Protein AF-A0A379AGA8-F1 (afdb_monomer_lite)

Radius of gyration: 19.56 Å; chains: 1; bounding box: 45×58×56 Å

pLDDT: mean 74.98, std 23.21, range [24.78, 97.5]

Structure (mmCIF, N/CA/C/O backbone):
data_AF-A0A379AGA8-F1
#
_entry.id   AF-A0A379AGA8-F1
#
loop_
_atom_site.group_PDB
_atom_site.id
_atom_site.type_symbol
_atom_site.label_atom_id
_atom_site.label_alt_id
_atom_site.label_comp_id
_atom_site.label_asym_id
_atom_site.label_entity_id
_atom_site.label_seq_id
_atom_site.pdbx_PDB_ins_code
_atom_site.Cartn_x
_atom_site.Cartn_y
_atom_site.Cartn_z
_atom_site.occupancy
_atom_site.B_iso_or_equiv
_atom_site.auth_seq_id
_atom_site.auth_comp_id
_atom_site.auth_asym_id
_atom_site.auth_atom_id
_atom_site.pdbx_PDB_model_num
ATOM 1 N N . MET A 1 1 ? -8.387 4.594 35.183 1.00 31.78 1 MET A N 1
ATOM 2 C CA . MET A 1 1 ? -7.301 4.027 34.361 1.00 31.78 1 MET A CA 1
ATOM 3 C C . MET A 1 1 ? -7.375 4.745 33.033 1.00 31.78 1 MET A C 1
ATOM 5 O O . MET A 1 1 ? -8.388 4.615 32.364 1.00 31.78 1 MET A O 1
ATOM 9 N N . THR A 1 2 ? -6.423 5.623 32.739 1.00 33.47 2 THR A N 1
ATOM 10 C CA . THR A 1 2 ? -6.388 6.379 31.483 1.00 33.47 2 THR A CA 1
ATOM 11 C C . THR A 1 2 ? -6.217 5.386 30.342 1.00 33.47 2 THR A C 1
ATOM 13 O O . THR A 1 2 ? -5.188 4.720 30.259 1.00 33.47 2 THR A O 1
ATOM 16 N N . SER A 1 3 ? -7.244 5.234 29.508 1.00 42.97 3 SER A N 1
ATOM 17 C CA . SER A 1 3 ? -7.148 4.528 28.234 1.00 42.97 3 SER A CA 1
ATOM 18 C C . SER A 1 3 ? -6.038 5.200 27.427 1.00 42.97 3 SER A C 1
ATOM 20 O O . SER A 1 3 ? -6.226 6.308 26.935 1.00 42.97 3 SER A O 1
ATOM 22 N N . SER A 1 4 ? -4.847 4.600 27.399 1.00 54.78 4 SER A N 1
ATOM 23 C CA . SER A 1 4 ? -3.706 5.153 26.668 1.00 54.78 4 SER A CA 1
ATOM 24 C C . SER A 1 4 ? -4.076 5.264 25.187 1.00 54.78 4 SER A C 1
ATOM 26 O O . SER A 1 4 ? -4.525 4.279 24.596 1.00 54.78 4 SER A O 1
ATOM 28 N N . ASN A 1 5 ? -3.934 6.467 24.626 1.00 82.75 5 ASN A N 1
ATOM 29 C CA . ASN A 1 5 ? -4.213 6.789 23.228 1.00 82.75 5 ASN A CA 1
ATOM 30 C C . ASN A 1 5 ? -3.405 5.849 22.313 1.00 82.75 5 ASN A C 1
ATOM 32 O O . ASN A 1 5 ? -2.203 5.685 22.513 1.00 82.75 5 ASN A O 1
ATOM 36 N N . LEU A 1 6 ? -4.042 5.221 21.317 1.00 88.19 6 LEU A N 1
ATOM 37 C CA . LEU A 1 6 ? -3.385 4.286 20.393 1.00 88.19 6 LEU A CA 1
ATOM 38 C C . LEU A 1 6 ? -2.118 4.889 19.763 1.00 88.19 6 LEU A C 1
ATOM 40 O O . LEU A 1 6 ? -1.104 4.203 19.660 1.00 88.19 6 LEU A O 1
ATOM 44 N N . ILE A 1 7 ? -2.148 6.174 19.400 1.00 86.69 7 ILE A N 1
ATOM 45 C CA . ILE A 1 7 ? -0.982 6.881 18.853 1.00 86.69 7 ILE A CA 1
ATOM 46 C C . ILE A 1 7 ? 0.164 6.908 19.862 1.00 86.69 7 ILE A C 1
ATOM 48 O O . ILE A 1 7 ? 1.286 6.541 19.517 1.00 86.69 7 ILE A O 1
ATOM 52 N N . GLN A 1 8 ? -0.131 7.220 21.123 1.00 85.94 8 GLN A N 1
ATOM 53 C CA . GLN A 1 8 ? 0.855 7.209 22.200 1.00 85.94 8 GLN A CA 1
ATOM 54 C C . GLN A 1 8 ? 1.455 5.809 22.397 1.00 85.94 8 GLN A C 1
ATOM 56 O O . GLN A 1 8 ? 2.672 5.665 22.486 1.00 85.94 8 GLN A O 1
ATOM 61 N N . GLN A 1 9 ? 0.635 4.753 22.382 1.00 88.38 9 GLN A N 1
ATOM 62 C CA . GLN A 1 9 ? 1.131 3.374 22.490 1.00 88.38 9 GLN A CA 1
ATOM 63 C C . GLN A 1 9 ? 2.061 2.998 21.327 1.00 88.38 9 GLN A C 1
ATOM 65 O O . GLN A 1 9 ? 3.054 2.290 21.516 1.00 88.38 9 GLN A O 1
ATOM 70 N N . LEU A 1 10 ? 1.746 3.453 20.110 1.00 88.56 10 LEU A N 1
ATOM 71 C CA . LEU A 1 10 ? 2.590 3.235 18.938 1.00 88.56 10 LEU A CA 1
ATOM 72 C C . LEU A 1 10 ? 3.897 4.041 19.034 1.00 88.56 10 LEU A C 1
ATOM 74 O O . LEU A 1 10 ? 4.954 3.507 18.696 1.00 88.56 10 LEU A O 1
ATOM 78 N N . GLN A 1 11 ? 3.861 5.276 19.542 1.00 86.69 11 GLN A N 1
ATOM 79 C CA . GLN A 1 11 ? 5.051 6.103 19.784 1.00 86.69 11 GLN A CA 1
ATOM 80 C C . GLN A 1 11 ? 5.967 5.505 20.856 1.00 86.69 11 GLN A C 1
ATOM 82 O O . GLN A 1 11 ? 7.168 5.379 20.627 1.00 86.69 11 GLN A O 1
ATOM 87 N N . GLU A 1 12 ? 5.415 5.065 21.990 1.00 87.50 12 GLU A N 1
ATOM 88 C CA . GLU A 1 12 ? 6.161 4.430 23.088 1.00 87.50 12 GLU A CA 1
ATOM 89 C C . GLU A 1 12 ? 6.905 3.168 22.626 1.00 87.50 12 GLU A C 1
ATOM 91 O O . GLU A 1 12 ? 7.985 2.843 23.121 1.00 87.50 12 GLU A O 1
ATOM 96 N N . ARG A 1 13 ? 6.351 2.473 21.629 1.00 85.88 13 ARG A N 1
ATOM 97 C CA . ARG A 1 13 ? 6.953 1.287 21.003 1.00 85.88 13 ARG A CA 1
ATOM 98 C C . ARG A 1 13 ? 7.886 1.621 19.838 1.00 85.88 13 ARG A C 1
ATOM 100 O O . ARG A 1 13 ? 8.465 0.706 19.254 1.00 85.88 13 ARG A O 1
ATOM 107 N N . GLY A 1 14 ? 8.032 2.900 19.491 1.00 84.19 14 GLY A N 1
ATOM 108 C CA . GLY A 1 14 ? 8.824 3.356 18.354 1.00 84.19 14 GLY A CA 1
ATOM 109 C C . GLY A 1 14 ? 8.289 2.837 17.020 1.00 84.19 14 GLY A C 1
ATOM 110 O O . GLY A 1 14 ? 9.077 2.460 16.161 1.00 84.19 14 GLY A O 1
ATOM 111 N N . LEU A 1 15 ? 6.965 2.748 16.862 1.00 85.56 15 LEU A N 1
ATOM 112 C CA . LEU A 1 15 ? 6.286 2.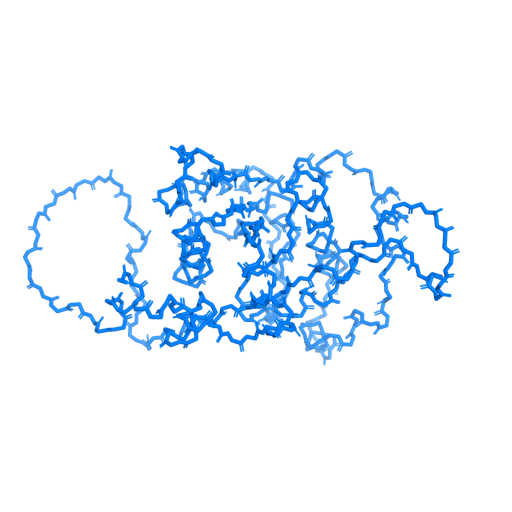261 15.653 1.00 85.56 15 LEU A CA 1
ATOM 113 C C . LEU A 1 15 ? 5.779 3.388 14.742 1.00 85.56 15 LEU A C 1
ATOM 115 O O . LEU A 1 15 ? 5.227 3.098 13.684 1.00 85.56 15 LEU A O 1
ATOM 119 N N . ILE A 1 16 ? 5.987 4.652 15.121 1.00 85.00 16 ILE A N 1
ATOM 120 C CA . ILE A 1 16 ? 5.699 5.829 14.293 1.00 85.00 16 ILE A CA 1
ATOM 121 C C . ILE A 1 16 ? 7.018 6.511 13.935 1.00 85.00 16 ILE A C 1
ATOM 123 O O . ILE A 1 16 ? 7.815 6.833 14.813 1.00 85.00 16 ILE A O 1
ATOM 127 N N . ALA A 1 17 ? 7.245 6.718 12.641 1.00 85.00 17 ALA A N 1
ATOM 128 C CA . ALA A 1 17 ? 8.332 7.531 12.112 1.00 85.00 17 ALA A CA 1
ATOM 129 C C . ALA A 1 17 ? 7.828 8.929 11.735 1.00 85.00 17 ALA A C 1
ATOM 131 O O . ALA A 1 17 ? 8.413 9.925 12.151 1.00 85.00 17 ALA A O 1
ATOM 132 N N . GLN A 1 18 ? 6.747 9.004 10.955 1.00 82.44 18 GLN A N 1
ATOM 133 C CA . GLN A 1 18 ? 6.128 10.264 10.537 1.00 82.44 18 GLN A CA 1
ATOM 134 C C . GLN A 1 18 ? 4.609 10.108 10.466 1.00 82.44 18 GLN A C 1
ATOM 136 O O . GLN A 1 18 ? 4.114 9.061 10.048 1.00 82.44 18 GLN A O 1
ATOM 141 N N . VAL A 1 19 ? 3.883 11.163 10.823 1.00 83.50 19 VAL A N 1
ATOM 142 C CA . VAL A 1 19 ? 2.424 11.273 10.716 1.00 83.50 19 VAL A CA 1
ATOM 143 C C . VAL A 1 19 ? 2.082 12.603 10.049 1.00 83.50 19 VAL A C 1
ATOM 145 O O . VAL A 1 19 ? 2.808 13.580 10.223 1.00 83.50 19 VAL A O 1
ATOM 148 N N . THR A 1 20 ? 1.044 12.635 9.213 1.00 79.62 20 THR A N 1
ATOM 149 C CA . THR A 1 20 ? 0.649 13.850 8.477 1.00 79.62 20 THR A CA 1
ATOM 150 C C . THR A 1 20 ? 0.152 14.960 9.392 1.00 79.62 20 THR A C 1
ATOM 152 O O . THR A 1 20 ? 0.582 16.099 9.236 1.00 79.62 20 THR A O 1
ATOM 155 N N . ASP A 1 21 ? -0.736 14.618 10.320 1.00 82.81 21 ASP A N 1
ATOM 156 C CA . ASP A 1 21 ? -1.283 15.504 11.342 1.00 82.81 21 ASP A CA 1
ATOM 157 C C . ASP A 1 21 ? -1.634 14.635 12.559 1.00 82.81 21 ASP A C 1
ATOM 159 O O . ASP A 1 21 ? -2.548 13.808 12.507 1.00 82.81 21 ASP A O 1
ATOM 163 N N . GLU A 1 22 ? -0.823 14.735 13.613 1.00 83.25 22 GLU A N 1
ATOM 164 C CA . GLU A 1 22 ? -0.954 13.882 14.797 1.00 83.25 22 GLU A CA 1
ATOM 165 C C . GLU A 1 22 ? -2.217 14.199 15.602 1.00 83.25 22 GLU A C 1
ATOM 167 O O . GLU A 1 22 ? -2.893 13.277 16.072 1.00 83.25 22 GLU A O 1
ATOM 172 N N . ASP A 1 23 ? -2.549 15.484 15.719 1.00 83.81 23 ASP A N 1
ATOM 173 C CA . ASP A 1 23 ? -3.685 15.964 16.499 1.00 83.81 23 ASP A CA 1
ATOM 174 C C . ASP A 1 23 ? -4.990 15.564 15.806 1.00 83.81 23 ASP A C 1
ATOM 176 O O . ASP A 1 23 ? -5.840 14.907 16.411 1.00 83.81 23 ASP A O 1
ATOM 180 N N . ALA A 1 24 ? -5.105 15.827 14.499 1.00 84.12 24 ALA A N 1
ATOM 181 C CA . ALA A 1 24 ? -6.285 15.446 13.726 1.00 84.12 24 ALA A CA 1
ATOM 182 C C . ALA A 1 24 ? -6.482 13.921 13.676 1.00 84.12 24 ALA A C 1
ATOM 184 O O . ALA A 1 24 ? -7.612 13.430 13.756 1.00 84.12 24 ALA A O 1
ATOM 185 N N . LEU A 1 25 ? -5.398 13.140 13.561 1.00 85.56 25 LEU A N 1
ATOM 186 C CA . LEU A 1 25 ? -5.490 11.679 13.610 1.00 85.56 25 LEU A CA 1
ATOM 187 C C . LEU A 1 25 ? -5.929 11.196 14.998 1.00 85.56 25 LEU A C 1
ATOM 189 O O . LEU A 1 25 ? -6.782 10.315 15.093 1.00 85.56 25 LEU A O 1
ATOM 193 N N . THR A 1 26 ? -5.385 11.780 16.063 1.00 87.62 26 THR A N 1
ATOM 194 C CA . THR A 1 26 ? -5.767 11.466 17.444 1.00 87.62 26 THR A CA 1
ATOM 195 C C . THR A 1 26 ? -7.247 11.744 17.695 1.00 87.62 26 THR A C 1
ATOM 197 O O . THR A 1 26 ? -7.955 10.874 18.206 1.00 87.62 26 THR A O 1
ATOM 200 N N . GLU A 1 27 ? -7.739 12.919 17.299 1.00 87.38 27 GLU A N 1
ATOM 201 C CA . GLU A 1 27 ? -9.153 13.277 17.422 1.00 87.38 27 GLU A CA 1
ATOM 202 C C . GLU A 1 27 ? -10.045 12.306 16.647 1.00 87.38 27 GLU A C 1
ATOM 204 O O . GLU A 1 27 ? -11.053 11.828 17.170 1.00 87.38 27 GLU A O 1
ATOM 209 N N . LYS A 1 28 ? -9.649 11.947 15.423 1.00 86.94 28 LYS A N 1
ATOM 210 C CA . LYS A 1 28 ? -10.394 11.004 14.586 1.00 86.94 28 LYS A CA 1
ATOM 211 C C . LYS A 1 28 ? -10.472 9.607 15.203 1.00 86.94 28 LYS A C 1
ATOM 213 O O . LYS A 1 28 ? -11.537 8.996 15.195 1.00 86.94 28 LYS A O 1
ATOM 218 N N . LEU A 1 29 ? -9.374 9.112 15.775 1.00 89.44 29 LEU A N 1
ATOM 219 C CA . LEU A 1 29 ? -9.349 7.823 16.476 1.00 89.44 29 LEU A CA 1
ATOM 220 C C . LEU A 1 29 ? -10.193 7.846 17.759 1.00 89.44 29 LEU A C 1
ATOM 222 O O . LEU A 1 29 ? -10.757 6.819 18.131 1.00 89.44 29 LEU A O 1
ATOM 226 N N . ALA A 1 30 ? -10.321 9.005 18.411 1.00 88.44 30 ALA A N 1
ATOM 227 C CA . ALA A 1 30 ? -11.175 9.177 19.585 1.00 88.44 30 ALA A CA 1
ATOM 228 C C . ALA A 1 30 ? -12.679 9.209 19.245 1.00 88.44 30 ALA A C 1
ATOM 230 O O . ALA A 1 30 ? -13.500 8.857 20.091 1.00 88.44 30 ALA A O 1
ATOM 231 N N . GLN A 1 31 ? -13.051 9.601 18.021 1.00 89.88 31 GLN A N 1
ATOM 232 C CA . GLN A 1 31 ? -14.448 9.642 17.565 1.00 89.88 31 GLN A CA 1
ATOM 233 C C . GLN A 1 31 ? -15.028 8.251 17.263 1.00 89.88 31 GLN A C 1
ATOM 235 O O . GLN A 1 31 ? -16.246 8.074 17.321 1.00 89.88 31 GLN A O 1
ATOM 240 N N . GLY A 1 32 ? -14.185 7.256 16.964 1.00 89.81 32 GLY A N 1
ATOM 241 C CA . GLY A 1 32 ? -14.617 5.871 16.789 1.00 89.81 32 GLY A CA 1
ATOM 242 C C . GLY A 1 32 ? -13.733 5.033 15.859 1.00 89.81 32 GLY A C 1
ATOM 243 O O . GLY A 1 32 ? -12.650 5.459 15.449 1.00 89.81 32 GLY A O 1
ATOM 244 N N . PRO A 1 33 ? -14.186 3.812 15.515 1.00 93.38 33 PRO A N 1
ATOM 245 C CA . PRO A 1 33 ? -13.498 2.943 14.569 1.00 93.38 33 PRO A CA 1
ATOM 246 C C . PRO A 1 33 ? -13.311 3.604 13.202 1.00 93.38 33 PRO A C 1
ATOM 248 O O . PRO A 1 33 ? -14.227 4.227 12.669 1.00 93.38 33 PRO A O 1
ATOM 251 N N . ILE A 1 34 ? -12.140 3.393 12.603 1.00 94.69 34 ILE A N 1
ATOM 252 C CA . ILE A 1 34 ? -11.818 3.857 11.251 1.00 94.69 34 ILE A CA 1
ATOM 253 C C . ILE A 1 34 ? -11.350 2.676 10.411 1.00 94.69 34 ILE A C 1
ATOM 255 O O . ILE A 1 34 ? -10.909 1.663 10.958 1.00 94.69 34 ILE A O 1
ATOM 259 N N . SER A 1 35 ? -11.392 2.823 9.091 1.00 95.44 35 SER A N 1
ATOM 260 C CA . SER A 1 35 ? -10.740 1.894 8.171 1.00 95.44 35 SER A CA 1
ATOM 261 C C . SER A 1 35 ? -9.352 2.419 7.804 1.00 95.44 35 SER A C 1
ATOM 263 O O . SER A 1 35 ? -9.180 3.604 7.499 1.00 95.44 35 SER A O 1
ATOM 265 N N . LEU A 1 36 ? -8.361 1.533 7.795 1.00 95.56 36 LEU A N 1
ATOM 266 C CA . LEU A 1 36 ? -6.984 1.845 7.413 1.00 95.56 36 LEU A CA 1
ATOM 267 C C . LEU A 1 36 ? -6.424 0.780 6.476 1.00 95.56 36 LEU A C 1
ATOM 269 O O . LEU A 1 36 ? -6.876 -0.360 6.532 1.00 95.56 36 LEU A O 1
ATOM 273 N N . TYR A 1 37 ? -5.418 1.110 5.666 1.00 95.62 37 TYR A N 1
ATOM 274 C CA . TYR A 1 37 ? -4.768 0.120 4.805 1.00 95.62 37 TYR A CA 1
ATOM 275 C C . TYR A 1 37 ? -3.245 0.177 4.803 1.00 95.62 37 TYR A C 1
ATOM 277 O O . TYR A 1 37 ? -2.647 1.224 5.038 1.00 95.62 37 TYR A O 1
ATOM 285 N N . CYS A 1 38 ? -2.6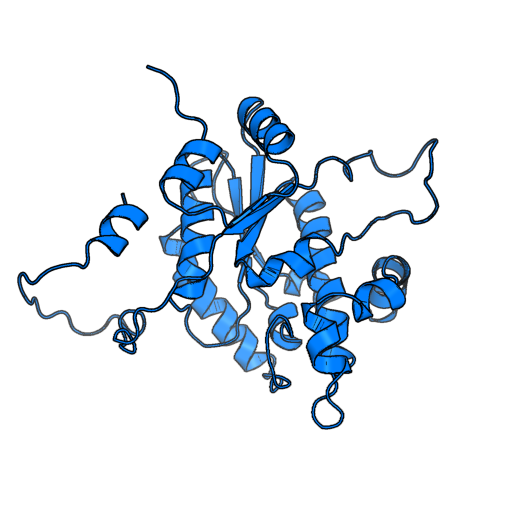33 -0.962 4.482 1.00 93.88 38 CYS A N 1
ATOM 286 C CA . CYS A 1 38 ? -1.218 -1.076 4.139 1.00 93.88 38 CYS A CA 1
ATOM 287 C C . CYS A 1 38 ? -1.077 -1.846 2.824 1.00 93.88 38 CYS A C 1
ATOM 289 O O . CYS A 1 38 ? -1.718 -2.885 2.650 1.00 93.88 38 CYS A O 1
ATOM 291 N N . GLY A 1 39 ? -0.229 -1.347 1.924 1.00 92.12 39 GLY A N 1
ATOM 292 C CA . GLY A 1 39 ? 0.120 -2.011 0.667 1.00 92.12 39 GLY A CA 1
ATOM 293 C C . GLY A 1 39 ? 1.324 -2.941 0.812 1.00 92.12 39 GLY A C 1
ATOM 294 O O . GLY A 1 39 ? 2.294 -2.600 1.490 1.00 92.12 39 GLY A O 1
ATOM 295 N N . PHE A 1 40 ? 1.271 -4.100 0.158 1.00 90.94 40 PHE A N 1
ATOM 296 C CA . PHE A 1 40 ? 2.346 -5.087 0.104 1.00 90.94 40 PHE A CA 1
ATOM 297 C C . PHE A 1 40 ? 2.593 -5.518 -1.342 1.00 90.94 40 PHE A C 1
ATOM 299 O O . PHE A 1 40 ? 1.804 -6.263 -1.927 1.00 90.94 40 PHE A O 1
ATOM 306 N N . ASP A 1 41 ? 3.716 -5.078 -1.904 1.00 88.88 41 ASP A N 1
ATOM 307 C CA . ASP A 1 41 ? 4.086 -5.419 -3.273 1.00 88.88 41 ASP A CA 1
ATOM 308 C C . ASP A 1 41 ? 4.747 -6.811 -3.368 1.00 88.88 41 ASP A C 1
ATOM 310 O O . ASP A 1 41 ? 5.721 -7.095 -2.651 1.00 88.88 41 ASP A O 1
ATOM 314 N N . PRO A 1 42 ? 4.286 -7.677 -4.291 1.00 86.00 42 PRO A N 1
ATOM 315 C CA . PRO A 1 42 ? 4.890 -8.970 -4.580 1.00 86.00 42 PRO A CA 1
ATOM 316 C C . PRO A 1 42 ? 6.207 -8.793 -5.338 1.00 86.00 42 PRO A C 1
ATOM 318 O O . PRO A 1 42 ? 6.268 -8.802 -6.561 1.00 86.00 42 PRO A O 1
ATOM 321 N N . THR A 1 43 ? 7.290 -8.620 -4.587 1.00 82.25 43 THR A N 1
ATOM 322 C CA . THR A 1 43 ? 8.655 -8.450 -5.128 1.00 82.25 43 THR A CA 1
ATOM 323 C C . THR A 1 43 ? 9.519 -9.701 -4.971 1.00 82.25 43 THR A C 1
ATOM 325 O O . THR A 1 43 ? 10.604 -9.791 -5.543 1.00 82.25 43 THR A O 1
ATOM 328 N N . ALA A 1 44 ? 9.036 -10.648 -4.170 1.00 84.25 44 ALA A N 1
ATOM 329 C CA . ALA A 1 44 ? 9.610 -11.955 -3.913 1.00 84.25 44 ALA A CA 1
ATOM 330 C C . ALA A 1 44 ? 8.491 -12.910 -3.468 1.00 84.25 44 ALA A C 1
ATOM 332 O O . ALA A 1 44 ? 7.376 -12.489 -3.160 1.00 84.25 44 ALA A O 1
ATOM 333 N N . ASP A 1 45 ? 8.815 -14.195 -3.349 1.00 80.94 45 ASP A N 1
ATOM 334 C CA . ASP A 1 45 ? 7.895 -15.242 -2.897 1.00 80.94 45 ASP A CA 1
ATOM 335 C C . ASP A 1 45 ? 7.580 -15.205 -1.386 1.00 80.94 45 ASP A C 1
ATOM 337 O O . ASP A 1 45 ? 6.773 -16.000 -0.898 1.00 80.94 45 ASP A O 1
ATOM 341 N N . SER A 1 46 ? 8.210 -14.295 -0.635 1.00 79.81 46 SER A N 1
ATOM 342 C CA . SER A 1 46 ? 8.060 -14.158 0.813 1.00 79.81 46 SER A CA 1
ATOM 343 C C . SER A 1 46 ? 8.226 -12.720 1.282 1.00 79.81 46 SER A C 1
ATOM 345 O O . SER A 1 46 ? 9.107 -11.991 0.820 1.00 79.81 46 SER A O 1
ATOM 347 N N . LEU A 1 47 ? 7.445 -12.346 2.298 1.00 80.81 47 LEU A N 1
ATOM 348 C CA . LEU A 1 47 ? 7.692 -11.134 3.066 1.00 80.81 47 LEU A CA 1
ATOM 349 C C . LEU A 1 47 ? 8.981 -11.293 3.886 1.00 80.81 47 LEU A C 1
ATOM 351 O O . LEU A 1 47 ? 9.348 -12.385 4.319 1.00 80.81 47 LEU A O 1
ATOM 355 N N . HIS A 1 48 ? 9.684 -10.184 4.098 1.00 77.44 48 HIS A N 1
ATOM 356 C CA . HIS A 1 48 ? 10.828 -10.093 4.998 1.00 77.44 48 HIS A CA 1
ATOM 357 C C . HIS A 1 48 ? 10.508 -9.157 6.167 1.00 77.44 48 HIS A C 1
ATOM 359 O O . HIS A 1 48 ? 9.557 -8.384 6.091 1.00 77.44 48 HIS A O 1
ATOM 365 N N . LEU A 1 49 ? 11.365 -9.137 7.195 1.00 72.69 49 LEU A N 1
ATOM 366 C CA . LEU A 1 49 ? 11.216 -8.310 8.408 1.00 72.69 49 LEU A CA 1
ATOM 367 C C . LEU A 1 49 ? 10.780 -6.854 8.158 1.00 72.69 49 LEU A C 1
ATOM 369 O O . LEU A 1 49 ? 9.964 -6.347 8.913 1.00 72.69 49 LEU A O 1
ATOM 373 N N . GLY A 1 50 ? 11.250 -6.212 7.081 1.00 71.62 50 GLY A N 1
ATOM 374 C CA . GLY A 1 50 ? 10.825 -4.850 6.724 1.00 71.62 50 GLY A CA 1
ATOM 375 C C . GLY A 1 50 ? 9.313 -4.678 6.500 1.00 71.62 50 GLY A C 1
ATOM 376 O O . GLY A 1 50 ? 8.774 -3.636 6.840 1.00 71.62 50 GLY A O 1
ATOM 377 N N . HIS A 1 51 ? 8.613 -5.705 6.009 1.00 79.94 51 HIS A N 1
ATOM 378 C CA . HIS A 1 51 ? 7.156 -5.681 5.821 1.00 79.94 51 HIS A CA 1
ATOM 379 C C . HIS A 1 51 ? 6.393 -6.068 7.094 1.00 79.94 51 HIS A C 1
ATOM 381 O O . HIS A 1 51 ? 5.185 -5.866 7.180 1.00 79.94 51 HIS A O 1
ATOM 387 N N . LEU A 1 52 ? 7.088 -6.628 8.090 1.00 82.75 52 LEU A N 1
ATOM 388 C CA . LEU A 1 52 ? 6.463 -7.084 9.324 1.00 82.75 52 LEU A CA 1
ATOM 389 C C . LEU A 1 52 ? 6.058 -5.907 10.213 1.00 82.75 52 LEU A C 1
ATOM 391 O O . LEU A 1 52 ? 5.031 -5.982 10.871 1.00 82.75 52 LEU A O 1
ATOM 395 N N . VAL A 1 53 ? 6.828 -4.814 10.216 1.00 87.50 53 VAL A N 1
ATOM 396 C CA . VAL A 1 53 ? 6.515 -3.644 11.051 1.00 87.50 53 VAL A CA 1
ATOM 397 C C . VAL A 1 53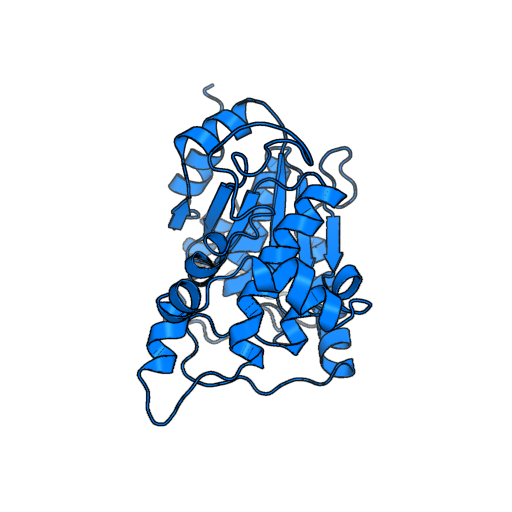 ? 5.176 -3.006 10.638 1.00 87.50 53 VAL A C 1
ATOM 399 O O . VAL A 1 53 ? 4.302 -2.923 11.499 1.00 87.50 53 VAL A O 1
ATOM 402 N N . PRO A 1 54 ? 4.930 -2.654 9.356 1.00 88.50 54 PRO A N 1
ATOM 403 C CA . PRO A 1 54 ? 3.619 -2.151 8.938 1.00 88.50 54 PRO A CA 1
ATOM 404 C C . PRO A 1 54 ? 2.478 -3.155 9.160 1.00 88.50 54 PRO A C 1
ATOM 406 O O . PRO A 1 54 ? 1.383 -2.768 9.561 1.00 88.50 54 PRO A O 1
ATOM 409 N N . LEU A 1 55 ? 2.731 -4.455 8.969 1.00 90.44 55 LEU A N 1
ATOM 410 C CA . LEU A 1 55 ? 1.730 -5.500 9.203 1.00 90.44 55 LEU A CA 1
ATOM 411 C C . LEU A 1 55 ? 1.328 -5.610 10.681 1.00 90.44 55 LEU A C 1
ATOM 413 O O . LEU A 1 55 ? 0.148 -5.730 11.003 1.00 90.44 55 LEU A O 1
ATOM 417 N N . LEU A 1 56 ? 2.294 -5.527 11.595 1.00 89.75 56 LEU A N 1
ATOM 418 C CA . LEU A 1 56 ? 2.015 -5.501 13.028 1.00 89.75 56 LEU A CA 1
ATOM 419 C C . LEU A 1 56 ? 1.309 -4.210 13.443 1.00 89.75 56 LEU A C 1
ATOM 421 O O . LEU A 1 56 ? 0.462 -4.251 14.331 1.00 89.75 56 LEU A O 1
ATOM 425 N N . CYS A 1 57 ? 1.596 -3.084 12.785 1.00 91.50 57 CYS A N 1
ATOM 426 C CA . CYS A 1 57 ? 0.804 -1.875 12.971 1.00 91.50 57 CYS A CA 1
ATOM 427 C C . CYS A 1 57 ? -0.660 -2.111 12.566 1.00 91.50 57 CYS A C 1
ATOM 429 O O . CYS A 1 57 ? -1.530 -1.831 13.385 1.00 91.50 57 CYS A O 1
ATOM 431 N N . LEU A 1 58 ? -0.953 -2.713 11.400 1.00 93.69 58 LEU A N 1
ATOM 432 C CA . LEU A 1 58 ? -2.337 -3.077 11.033 1.00 93.69 58 LEU A CA 1
ATOM 433 C C . LEU A 1 58 ? -3.019 -3.912 12.12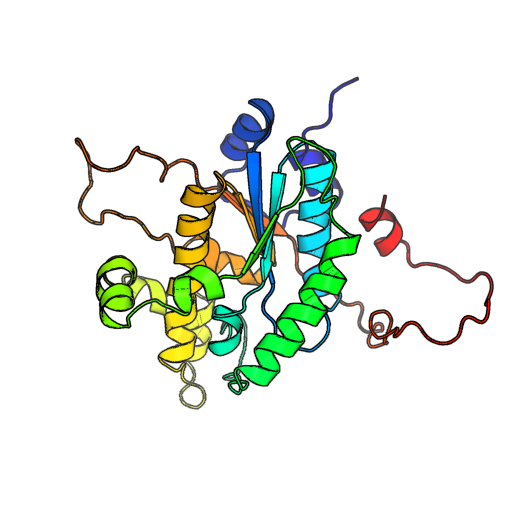5 1.00 93.69 58 LEU A C 1
ATOM 435 O O . LEU A 1 58 ? -4.157 -3.623 12.492 1.00 93.69 58 LEU A O 1
ATOM 439 N N . LYS A 1 59 ? -2.317 -4.910 12.674 1.00 94.19 59 LYS A N 1
ATOM 440 C CA . LYS A 1 59 ? -2.850 -5.743 13.758 1.00 94.19 59 LYS A CA 1
ATOM 441 C C . LYS A 1 59 ? -3.142 -4.927 15.022 1.00 94.19 59 LYS A C 1
ATOM 443 O O . LYS A 1 59 ? -4.224 -5.046 15.578 1.00 94.19 59 LYS A O 1
ATOM 448 N N . ARG A 1 60 ? -2.251 -4.023 15.435 1.00 93.88 60 ARG A N 1
ATOM 449 C CA . ARG A 1 60 ? -2.489 -3.160 16.610 1.00 93.88 60 ARG A CA 1
ATOM 450 C C . ARG A 1 60 ? -3.686 -2.230 16.430 1.00 93.88 60 ARG A C 1
ATOM 452 O O . ARG A 1 60 ? -4.449 -2.038 17.370 1.00 93.88 60 ARG A O 1
ATOM 459 N N . PHE A 1 61 ? -3.882 -1.693 15.227 1.00 95.00 61 PHE A N 1
ATOM 460 C CA . PHE A 1 61 ? -5.099 -0.946 14.910 1.00 95.00 61 PHE A CA 1
ATOM 461 C C . PHE A 1 61 ? -6.341 -1.844 14.978 1.00 95.00 61 PHE A C 1
ATOM 463 O O . PHE A 1 61 ? -7.367 -1.420 15.506 1.00 95.00 61 PHE A O 1
ATOM 470 N N . GLN A 1 62 ? -6.244 -3.091 14.513 1.00 96.31 62 GLN A N 1
ATOM 471 C CA . GLN A 1 62 ? -7.334 -4.054 14.639 1.00 96.31 62 GLN A CA 1
ATOM 472 C C . GLN A 1 62 ? -7.689 -4.364 16.092 1.00 96.31 62 GLN A C 1
ATOM 474 O O . GLN A 1 62 ? -8.866 -4.361 16.444 1.00 96.31 62 GLN A O 1
ATOM 479 N N . ASP A 1 63 ? -6.684 -4.582 16.936 1.00 94.62 63 ASP A N 1
ATOM 480 C CA . ASP A 1 63 ? -6.862 -4.860 18.364 1.00 94.62 63 ASP A CA 1
ATOM 481 C C . ASP A 1 63 ? -7.489 -3.670 19.109 1.00 94.62 63 ASP A C 1
ATOM 483 O O . ASP A 1 63 ? -8.204 -3.858 20.090 1.00 94.62 63 ASP A O 1
ATOM 487 N N . ALA A 1 64 ? -7.282 -2.450 18.608 1.00 93.69 64 ALA A N 1
ATOM 488 C CA . ALA A 1 64 ? -7.939 -1.235 19.085 1.00 93.69 64 ALA A CA 1
ATOM 489 C C . ALA A 1 64 ? -9.354 -1.015 18.502 1.00 93.69 64 ALA A C 1
ATOM 491 O O . ALA A 1 64 ? -9.991 -0.006 18.796 1.00 93.69 64 ALA A O 1
ATOM 492 N N . GLY A 1 65 ? -9.869 -1.950 17.696 1.00 94.38 65 GLY A N 1
ATOM 493 C CA . GLY A 1 65 ? -11.224 -1.911 17.138 1.00 94.38 65 GLY A CA 1
ATOM 494 C C . GLY A 1 65 ? -11.344 -1.255 15.759 1.00 94.38 65 GLY A C 1
ATOM 495 O O . GLY A 1 65 ? -12.455 -1.130 15.247 1.00 94.38 65 GLY A O 1
ATOM 496 N N . HIS A 1 66 ? -10.237 -0.852 15.130 1.00 96.31 66 HIS A N 1
ATOM 497 C CA . HIS A 1 66 ? -10.230 -0.295 13.773 1.00 96.31 66 HIS A CA 1
ATOM 498 C C . HIS A 1 66 ? -10.203 -1.405 12.715 1.00 96.31 66 HIS A C 1
ATOM 500 O O . HIS A 1 66 ? -9.812 -2.535 12.992 1.00 96.31 66 HIS A O 1
ATOM 506 N N . LYS A 1 67 ? -10.612 -1.101 11.483 1.00 97.50 67 LYS A N 1
ATOM 507 C CA . LYS A 1 67 ? -10.769 -2.089 10.411 1.00 97.50 67 LYS A CA 1
ATOM 508 C C . LYS A 1 67 ? -9.563 -2.088 9.460 1.00 97.50 67 LYS A C 1
ATOM 510 O O . LYS A 1 67 ? -9.444 -1.163 8.651 1.00 97.50 67 LYS A O 1
ATOM 515 N N . PRO A 1 68 ? -8.669 -3.093 9.514 1.00 97.50 68 PRO A N 1
ATOM 516 C CA . PRO A 1 68 ? -7.499 -3.135 8.649 1.00 97.50 68 PRO A CA 1
ATOM 517 C C . PRO A 1 68 ? -7.844 -3.655 7.247 1.00 97.50 68 PRO A C 1
ATOM 519 O O . PRO A 1 68 ? -8.591 -4.620 7.075 1.00 97.50 68 PRO A O 1
ATOM 522 N N . VAL A 1 69 ? -7.219 -3.060 6.238 1.00 97.19 69 VAL A N 1
ATOM 523 C CA . VAL A 1 69 ? -7.226 -3.527 4.853 1.00 97.19 69 VAL A CA 1
ATOM 524 C C . VAL A 1 69 ? -5.791 -3.860 4.447 1.00 97.19 69 VAL A C 1
ATOM 526 O O . VAL A 1 69 ? -4.915 -2.995 4.399 1.00 97.19 69 VAL A O 1
ATOM 529 N N . ALA A 1 70 ? -5.530 -5.130 4.166 1.00 95.81 70 ALA A N 1
ATOM 530 C CA . ALA A 1 70 ? -4.270 -5.573 3.594 1.00 95.81 70 ALA A CA 1
ATOM 531 C C . ALA A 1 70 ? -4.392 -5.572 2.069 1.00 95.81 70 ALA A C 1
ATOM 533 O O . ALA A 1 70 ? -5.054 -6.436 1.492 1.00 95.81 70 ALA A O 1
ATOM 534 N N . LEU A 1 71 ? -3.757 -4.596 1.423 1.00 95.69 71 LEU A N 1
ATOM 535 C CA . LEU A 1 71 ? -3.718 -4.494 -0.030 1.00 95.69 71 LEU A CA 1
ATOM 536 C C . LEU A 1 71 ? -2.505 -5.257 -0.564 1.00 95.69 71 LEU A C 1
ATOM 538 O O . LEU A 1 71 ? -1.369 -4.930 -0.227 1.00 95.69 71 LEU A O 1
ATOM 542 N N . VAL A 1 72 ? -2.735 -6.248 -1.418 1.00 94.19 72 VAL A N 1
ATOM 543 C CA . VAL A 1 72 ? -1.675 -6.929 -2.163 1.00 94.19 72 VAL A CA 1
ATOM 544 C C . VAL A 1 72 ? -1.537 -6.281 -3.539 1.00 94.19 72 VAL A C 1
ATOM 546 O O . VAL A 1 72 ? -2.518 -6.099 -4.257 1.00 94.19 72 VAL A O 1
ATOM 549 N N . GLY A 1 73 ? -0.308 -5.918 -3.897 1.00 93.56 73 GLY A N 1
ATOM 550 C CA . GLY A 1 73 ? 0.007 -5.159 -5.103 1.00 93.56 73 GLY A CA 1
ATOM 551 C C . GLY A 1 73 ? 0.062 -5.993 -6.382 1.00 93.56 73 GLY A C 1
ATOM 552 O O . GLY A 1 73 ? 1.124 -6.095 -6.988 1.00 93.56 73 GLY A O 1
ATOM 553 N N . GLY A 1 74 ? -1.033 -6.626 -6.807 1.00 92.38 74 GLY A N 1
ATOM 554 C CA . GLY A 1 74 ? -1.042 -7.419 -8.043 1.00 92.38 74 GLY A CA 1
ATOM 555 C C . GLY A 1 74 ? -0.747 -6.598 -9.306 1.00 92.38 74 GLY A C 1
ATOM 556 O O . GLY A 1 74 ? -0.074 -7.086 -10.210 1.00 92.38 74 GLY A O 1
ATOM 557 N N . ALA A 1 75 ? -1.186 -5.338 -9.361 1.00 93.94 75 ALA A N 1
ATOM 558 C CA . ALA A 1 75 ? -0.862 -4.407 -10.443 1.00 93.94 75 ALA A CA 1
ATOM 559 C C . ALA A 1 75 ? 0.430 -3.626 -10.174 1.00 93.94 75 ALA A C 1
ATOM 561 O O . ALA A 1 75 ? 1.305 -3.567 -11.036 1.00 93.94 75 ALA A O 1
ATOM 562 N N . THR A 1 76 ? 0.595 -3.062 -8.974 1.00 92.25 76 THR A N 1
ATOM 563 C CA . THR A 1 76 ? 1.804 -2.297 -8.606 1.00 92.25 76 THR A CA 1
ATOM 564 C C . THR A 1 76 ? 3.070 -3.153 -8.654 1.00 92.25 76 THR A C 1
ATOM 566 O O . THR A 1 76 ? 4.108 -2.680 -9.116 1.00 92.25 76 THR A O 1
ATOM 569 N N . GLY A 1 77 ? 2.976 -4.444 -8.325 1.00 90.88 77 GLY A N 1
ATOM 570 C CA . GLY A 1 77 ? 4.068 -5.411 -8.451 1.00 90.88 77 GLY A CA 1
ATOM 571 C C . GLY A 1 77 ? 4.524 -5.686 -9.891 1.00 90.88 77 GLY A C 1
ATOM 572 O O . GLY A 1 77 ? 5.668 -6.098 -10.088 1.00 90.88 77 GLY A O 1
ATOM 573 N N . LEU A 1 78 ? 3.678 -5.421 -10.897 1.00 90.75 78 LEU A N 1
ATOM 574 C CA . LEU A 1 78 ? 4.054 -5.486 -12.318 1.00 90.75 78 LEU A CA 1
ATOM 575 C C . LEU A 1 78 ? 4.833 -4.249 -12.776 1.00 90.75 78 LEU A C 1
ATOM 577 O O . LEU A 1 78 ? 5.522 -4.318 -13.788 1.00 90.75 78 LEU A O 1
ATOM 581 N N . ILE A 1 79 ? 4.720 -3.133 -12.052 1.00 91.12 79 ILE A N 1
ATOM 582 C CA . ILE A 1 79 ? 5.378 -1.859 -12.366 1.00 91.12 79 ILE A CA 1
ATOM 583 C C . ILE A 1 79 ? 6.688 -1.728 -11.582 1.00 91.12 79 ILE A C 1
ATOM 585 O O . ILE A 1 79 ? 7.743 -1.494 -12.165 1.00 91.12 79 ILE A O 1
ATOM 589 N N . GLY A 1 80 ? 6.619 -1.942 -10.265 1.00 86.75 80 GLY A N 1
ATOM 590 C CA . GLY A 1 80 ? 7.739 -1.853 -9.336 1.00 86.75 80 GLY A CA 1
ATOM 591 C C . GLY A 1 80 ? 7.944 -0.457 -8.742 1.00 86.75 80 GLY A C 1
ATOM 592 O O . GLY A 1 80 ? 8.111 0.524 -9.459 1.00 86.75 80 GLY A O 1
ATOM 593 N N . ASP A 1 81 ? 7.993 -0.386 -7.409 1.00 85.12 81 ASP A N 1
ATOM 594 C CA . ASP A 1 81 ? 8.250 0.861 -6.679 1.00 85.12 81 ASP A CA 1
ATOM 595 C C . ASP A 1 81 ? 9.723 1.326 -6.807 1.00 85.12 81 ASP A C 1
ATOM 597 O O . ASP A 1 81 ? 10.630 0.596 -6.351 1.00 85.12 81 ASP A O 1
ATOM 601 N N . PRO A 1 82 ? 9.988 2.529 -7.365 1.00 82.06 82 PRO A N 1
ATOM 602 C CA . PRO A 1 82 ? 11.330 3.107 -7.444 1.00 82.06 82 PRO A CA 1
ATOM 603 C C . PRO A 1 82 ? 11.834 3.700 -6.120 1.00 82.06 82 PRO A C 1
ATOM 605 O O . PRO A 1 82 ? 13.013 4.055 -6.028 1.00 82.06 82 PRO A O 1
ATOM 608 N N . SER A 1 83 ? 10.979 3.835 -5.100 1.00 73.12 83 SER A N 1
ATOM 609 C CA . SER A 1 83 ? 11.286 4.569 -3.869 1.00 73.12 83 SER A CA 1
ATOM 610 C C . SER A 1 83 ? 12.555 4.056 -3.185 1.00 73.12 83 SER A C 1
ATOM 612 O O . SER A 1 83 ? 12.678 2.883 -2.828 1.00 73.12 83 SER A O 1
ATOM 614 N N . PHE A 1 84 ? 13.530 4.959 -3.023 1.00 66.56 84 PHE A N 1
ATOM 615 C CA . PHE A 1 84 ? 14.830 4.706 -2.387 1.00 66.56 84 PHE A CA 1
ATOM 616 C C . PHE A 1 84 ? 15.633 3.535 -2.996 1.00 66.56 84 PHE A C 1
ATOM 618 O O . PHE A 1 84 ? 16.496 2.946 -2.335 1.00 66.56 84 PHE A O 1
ATOM 625 N N . LYS A 1 85 ? 15.387 3.191 -4.270 1.00 76.00 85 LYS A N 1
ATOM 626 C CA . LYS A 1 85 ? 16.176 2.213 -5.032 1.00 76.00 85 LYS A CA 1
ATOM 627 C C . LYS A 1 85 ? 17.155 2.917 -5.966 1.00 76.00 85 LYS A C 1
ATOM 629 O O . LYS A 1 85 ? 16.807 3.856 -6.669 1.00 76.00 85 LYS A O 1
ATOM 634 N N . ALA A 1 86 ? 18.396 2.429 -5.977 1.00 70.12 86 ALA A N 1
ATOM 635 C CA . ALA A 1 86 ? 19.457 2.976 -6.821 1.00 70.12 86 ALA A CA 1
ATOM 636 C C . ALA A 1 86 ? 19.307 2.586 -8.301 1.00 70.12 86 ALA A C 1
ATOM 638 O O . ALA A 1 86 ? 19.652 3.379 -9.164 1.00 70.12 86 ALA A O 1
ATOM 639 N N . ALA A 1 87 ? 18.800 1.384 -8.582 1.00 76.62 87 ALA A N 1
ATOM 640 C CA . ALA A 1 87 ? 18.698 0.831 -9.928 1.00 76.62 87 ALA A CA 1
ATOM 641 C C . ALA A 1 87 ? 17.254 0.437 -10.256 1.00 76.62 87 ALA A C 1
ATOM 643 O O . ALA A 1 87 ? 16.479 0.111 -9.352 1.00 76.62 87 ALA A O 1
ATOM 644 N N . GLU A 1 88 ? 16.941 0.437 -11.551 1.00 78.81 88 GLU A N 1
ATOM 645 C CA . GLU A 1 88 ? 15.661 -0.019 -12.093 1.00 78.81 88 GLU A CA 1
ATOM 646 C C . GLU A 1 88 ? 15.420 -1.500 -11.800 1.00 78.81 88 GLU A C 1
ATOM 648 O O . GLU A 1 88 ? 16.336 -2.335 -11.845 1.00 78.81 88 GLU A O 1
ATOM 653 N N . ARG A 1 89 ? 14.169 -1.833 -11.483 1.00 80.06 89 ARG A N 1
ATOM 654 C CA . ARG A 1 89 ? 13.769 -3.217 -11.251 1.00 80.06 89 ARG A CA 1
ATOM 655 C C . ARG A 1 89 ? 13.585 -3.956 -12.568 1.00 80.06 89 ARG A C 1
ATOM 657 O O . ARG A 1 89 ? 13.104 -3.423 -13.560 1.00 80.06 89 ARG A O 1
ATOM 664 N N . LYS A 1 90 ? 13.910 -5.248 -12.550 1.00 82.69 90 LYS A N 1
ATOM 665 C CA . LYS A 1 90 ? 13.479 -6.147 -13.620 1.00 82.69 90 LYS A CA 1
ATOM 666 C C . LYS A 1 90 ? 11.982 -6.393 -13.470 1.00 82.69 90 LYS A C 1
ATOM 668 O O . LYS A 1 90 ? 11.538 -6.772 -12.387 1.00 82.69 90 LYS A O 1
ATOM 673 N N . LEU A 1 91 ? 11.241 -6.195 -14.555 1.00 85.75 91 LEU A N 1
ATOM 674 C CA . LEU A 1 91 ? 9.822 -6.523 -14.610 1.00 85.75 91 LEU A CA 1
ATOM 675 C C . LEU A 1 91 ? 9.652 -8.040 -14.495 1.00 85.75 91 LEU A C 1
ATOM 677 O O . LEU A 1 91 ? 10.355 -8.808 -15.156 1.00 85.75 91 LEU A O 1
ATOM 681 N N . ASN A 1 92 ? 8.730 -8.458 -13.633 1.00 89.19 92 ASN A N 1
ATOM 682 C CA . ASN A 1 92 ? 8.355 -9.858 -13.486 1.00 89.19 92 ASN A CA 1
ATOM 683 C C . ASN A 1 92 ? 7.186 -10.174 -14.420 1.00 89.19 92 ASN A C 1
ATOM 685 O O . ASN A 1 92 ? 6.413 -9.287 -14.783 1.00 89.19 92 ASN A O 1
ATOM 689 N N . THR A 1 93 ? 7.046 -11.441 -14.807 1.00 89.56 93 THR A N 1
ATOM 690 C CA . THR A 1 93 ? 5.894 -11.862 -15.610 1.00 89.56 93 THR A CA 1
ATOM 691 C C . THR A 1 93 ? 4.622 -11.855 -14.765 1.00 89.56 93 THR A C 1
ATOM 693 O O . THR A 1 93 ? 4.681 -12.007 -13.540 1.00 89.56 93 THR A O 1
ATOM 696 N N . SER A 1 94 ? 3.463 -11.720 -15.408 1.00 88.81 94 SER A N 1
ATOM 697 C CA . SER A 1 94 ? 2.169 -11.761 -14.720 1.00 88.81 94 SER A CA 1
ATOM 698 C C . SER A 1 94 ? 1.952 -13.071 -13.965 1.00 88.81 94 SER A C 1
ATOM 700 O O . SER A 1 94 ? 1.428 -13.052 -12.857 1.00 88.81 94 SER A O 1
ATOM 702 N N . GLU A 1 95 ? 2.426 -14.196 -14.501 1.00 90.94 95 GLU A N 1
ATOM 703 C CA . GLU A 1 95 ? 2.369 -15.501 -13.834 1.00 90.94 95 GLU A CA 1
ATOM 704 C C . GLU A 1 95 ? 3.179 -15.485 -12.535 1.00 90.94 95 GLU A C 1
ATOM 706 O O . GLU A 1 95 ? 2.680 -15.882 -11.485 1.00 90.94 95 GLU A O 1
ATOM 711 N N . THR A 1 96 ? 4.402 -14.947 -12.589 1.00 89.94 96 THR A N 1
ATOM 712 C CA . THR A 1 96 ? 5.286 -14.842 -11.420 1.00 89.94 96 THR A CA 1
ATOM 713 C C . THR A 1 96 ? 4.664 -13.965 -10.336 1.00 89.94 96 THR A C 1
ATOM 715 O O . THR A 1 96 ? 4.653 -14.333 -9.160 1.00 89.94 96 THR A O 1
ATOM 718 N N . VAL A 1 97 ? 4.119 -12.809 -10.727 1.00 90.25 97 VAL A N 1
ATOM 719 C CA . VAL A 1 97 ? 3.458 -11.889 -9.796 1.00 90.25 97 VAL A CA 1
ATOM 720 C C . VAL A 1 97 ? 2.230 -12.544 -9.170 1.00 90.25 97 VAL A C 1
ATOM 722 O O . VAL A 1 97 ? 2.106 -12.519 -7.950 1.00 90.25 97 VAL A O 1
ATOM 725 N N . ASN A 1 98 ? 1.382 -13.209 -9.956 1.00 89.69 98 ASN A N 1
ATOM 726 C CA . ASN A 1 98 ? 0.200 -13.910 -9.447 1.00 89.69 98 ASN A CA 1
ATOM 727 C C . ASN A 1 98 ? 0.566 -15.017 -8.443 1.00 89.69 98 ASN A C 1
ATOM 729 O O . ASN A 1 98 ? -0.065 -15.136 -7.392 1.00 89.69 98 ASN A O 1
ATOM 733 N N . GLU A 1 99 ? 1.624 -15.789 -8.705 1.00 92.38 99 GLU A N 1
ATOM 734 C CA . GLU A 1 99 ? 2.122 -16.779 -7.744 1.00 92.38 99 GLU A CA 1
ATOM 735 C C . GLU A 1 99 ? 2.577 -16.141 -6.424 1.00 92.38 99 GLU A C 1
ATOM 737 O O . GLU A 1 99 ? 2.365 -16.699 -5.343 1.00 92.38 99 GLU A O 1
ATOM 742 N N . TRP A 1 100 ? 3.243 -14.989 -6.489 1.00 92.50 100 TRP A N 1
ATOM 743 C CA . TRP A 1 100 ? 3.720 -14.280 -5.304 1.00 92.50 100 TRP A CA 1
ATOM 744 C C . TRP A 1 100 ? 2.590 -13.593 -4.539 1.00 92.50 100 TRP A C 1
ATOM 746 O O . TRP A 1 100 ? 2.616 -13.611 -3.309 1.00 92.50 100 TRP A O 1
ATOM 756 N N . VAL A 1 101 ? 1.575 -13.068 -5.231 1.00 89.75 101 VAL A N 1
ATOM 757 C CA . VAL A 1 101 ? 0.349 -12.519 -4.628 1.00 89.75 101 VAL A CA 1
ATOM 758 C C . VAL A 1 101 ? -0.300 -13.558 -3.715 1.00 89.75 101 VAL A C 1
ATOM 760 O O . VAL A 1 101 ? -0.538 -13.275 -2.541 1.00 89.75 101 VAL A O 1
ATOM 763 N N . GLU A 1 102 ? -0.505 -14.785 -4.203 1.00 90.38 102 GLU A N 1
ATOM 764 C CA . GLU A 1 102 ? -1.109 -15.860 -3.404 1.00 90.38 102 GLU A CA 1
ATOM 765 C C . GLU A 1 102 ? -0.256 -16.226 -2.181 1.00 90.38 102 GLU A C 1
ATOM 767 O O . GLU A 1 102 ? -0.775 -16.372 -1.070 1.00 90.38 102 GLU A O 1
ATOM 772 N N . LYS A 1 103 ? 1.070 -16.317 -2.349 1.00 91.12 103 LYS A N 1
ATOM 773 C CA . LYS A 1 103 ? 1.999 -16.615 -1.245 1.00 91.12 103 LYS A CA 1
ATOM 774 C C . LYS A 1 103 ? 2.021 -15.516 -0.189 1.00 91.12 103 LYS A C 1
ATOM 776 O O . LYS A 1 103 ? 2.090 -15.821 1.002 1.00 91.12 103 LYS A O 1
ATOM 781 N N . ILE A 1 104 ? 1.978 -14.252 -0.603 1.00 88.62 104 ILE A N 1
ATOM 782 C CA . ILE A 1 104 ? 1.945 -13.110 0.313 1.00 88.62 104 ILE A CA 1
ATOM 783 C C . ILE A 1 104 ? 0.602 -13.055 1.028 1.00 88.62 104 ILE A C 1
ATOM 785 O O . ILE A 1 104 ? 0.592 -12.902 2.248 1.00 88.62 104 ILE A O 1
ATOM 789 N N . ARG A 1 105 ? -0.520 -13.282 0.331 1.00 88.12 105 ARG A N 1
ATOM 790 C CA . ARG A 1 105 ? -1.844 -13.351 0.966 1.00 88.12 105 ARG A CA 1
ATOM 791 C C . ARG A 1 105 ? -1.872 -14.405 2.074 1.00 88.12 105 ARG A C 1
ATOM 793 O O . ARG A 1 105 ? -2.326 -14.119 3.178 1.00 88.12 105 ARG A O 1
ATOM 800 N N . GLN A 1 106 ? -1.314 -15.590 1.818 1.00 89.56 106 GLN A N 1
ATOM 801 C CA . GLN A 1 106 ? -1.198 -16.663 2.816 1.00 89.56 106 GLN A CA 1
ATOM 802 C C . GLN A 1 106 ? -0.279 -16.311 3.995 1.00 89.56 106 GLN A C 1
ATOM 804 O O . GLN A 1 106 ? -0.488 -16.812 5.095 1.00 89.56 106 GLN A O 1
ATOM 809 N N . GLN A 1 107 ? 0.733 -15.466 3.787 1.00 88.50 107 GLN A N 1
ATOM 810 C CA . GLN A 1 107 ? 1.626 -15.004 4.855 1.00 88.50 107 GLN A CA 1
ATOM 811 C C . GLN A 1 107 ? 1.021 -13.878 5.689 1.00 88.50 107 GLN A C 1
ATOM 813 O O . GLN A 1 107 ? 1.323 -13.791 6.873 1.00 88.50 107 GLN A O 1
ATOM 818 N N . VAL A 1 108 ? 0.190 -13.025 5.089 1.00 88.75 108 VAL A N 1
ATOM 819 C CA . VAL A 1 108 ? -0.493 -11.919 5.774 1.00 88.75 108 VAL A CA 1
ATOM 820 C C . VAL A 1 108 ? -1.690 -12.423 6.577 1.00 88.75 108 VAL A C 1
ATOM 822 O O . VAL A 1 108 ? -1.912 -11.945 7.688 1.00 88.75 108 VAL A O 1
ATOM 825 N N . ALA A 1 109 ? -2.425 -13.410 6.053 1.00 89.69 109 ALA A N 1
ATOM 826 C CA . ALA A 1 109 ? -3.665 -13.898 6.655 1.00 89.69 109 ALA A CA 1
ATOM 827 C C . ALA A 1 109 ? -3.558 -14.273 8.152 1.00 89.69 109 ALA A C 1
ATOM 829 O O . ALA A 1 109 ? -4.440 -13.884 8.905 1.00 89.69 109 ALA A O 1
ATOM 830 N N . PRO A 1 110 ? -2.492 -14.939 8.642 1.00 91.19 110 PRO A N 1
ATOM 831 C CA . PRO A 1 110 ? -2.377 -15.295 10.059 1.00 91.19 110 PRO A CA 1
ATOM 832 C C . PRO A 1 110 ? -2.179 -14.113 11.019 1.00 91.19 110 PRO A C 1
ATOM 834 O O . PRO A 1 110 ? -2.280 -14.302 12.228 1.00 91.19 110 PRO A O 1
ATOM 837 N N . PHE A 1 111 ? -1.833 -12.921 10.522 1.00 91.62 111 PHE A N 1
ATOM 838 C CA . PHE A 1 111 ? -1.572 -11.751 11.369 1.00 91.62 111 PHE A CA 1
ATOM 839 C C . PHE A 1 111 ? -2.819 -10.921 11.653 1.00 91.62 111 PHE A C 1
ATOM 841 O O . PHE A 1 111 ? -2.813 -10.148 12.608 1.00 91.62 111 PHE A O 1
ATOM 848 N N . LEU A 1 112 ? -3.854 -11.049 10.826 1.00 94.25 112 LEU A N 1
ATOM 849 C CA . LEU A 1 112 ? -5.081 -10.273 10.923 1.00 94.25 112 LEU A CA 1
ATOM 850 C C . LEU A 1 112 ? -6.261 -11.213 11.149 1.00 94.25 112 LEU A C 1
ATOM 852 O O . LEU A 1 112 ? -6.280 -12.333 10.651 1.00 94.25 112 LEU A O 1
ATOM 856 N N . ASP A 1 113 ? -7.248 -10.744 11.896 1.00 95.94 113 ASP A N 1
ATOM 857 C CA . ASP A 1 113 ? -8.478 -11.491 12.121 1.00 95.94 113 ASP A CA 1
ATOM 858 C C . ASP A 1 113 ? -9.499 -11.163 11.025 1.00 95.94 113 ASP A C 1
ATOM 860 O O . ASP A 1 113 ? -9.865 -10.003 10.836 1.00 95.94 113 ASP A O 1
ATOM 864 N N . PHE A 1 114 ? -9.929 -12.163 10.263 1.00 95.25 114 PHE A N 1
ATOM 865 C CA . PHE A 1 114 ? -10.891 -11.994 9.169 1.00 95.25 114 PHE A CA 1
ATOM 866 C C . PHE A 1 114 ? -12.328 -12.328 9.592 1.00 95.25 114 PHE A C 1
ATOM 868 O O . PHE A 1 114 ? -13.228 -12.221 8.762 1.00 95.25 114 PHE A O 1
ATOM 875 N N . ASP A 1 115 ? -12.547 -12.714 10.853 1.00 94.75 115 ASP A N 1
ATOM 876 C CA . ASP A 1 115 ? -13.845 -13.151 11.375 1.00 94.75 115 ASP A CA 1
ATOM 877 C C . ASP A 1 115 ? -14.070 -12.668 12.823 1.00 94.75 115 ASP A C 1
ATOM 879 O O . ASP A 1 115 ? -14.390 -13.432 13.732 1.00 94.75 115 ASP A O 1
ATOM 883 N N . CYS A 1 116 ? -13.887 -11.363 13.051 1.00 93.44 116 CYS A N 1
ATOM 884 C CA . CYS A 1 116 ? -14.074 -10.717 14.359 1.00 93.44 116 CYS A CA 1
ATOM 885 C C . CYS A 1 116 ? -15.248 -9.723 14.399 1.00 93.44 116 CYS A C 1
ATOM 887 O O . CYS A 1 116 ? -15.396 -8.947 15.344 1.00 93.44 116 CYS A O 1
ATOM 889 N N . GLY A 1 117 ? -16.120 -9.749 13.388 1.00 94.69 117 GLY A N 1
ATOM 890 C CA . GLY A 1 117 ? -17.286 -8.872 13.289 1.00 94.69 117 GLY A CA 1
ATOM 891 C C . GLY A 1 117 ? -16.994 -7.578 12.527 1.00 94.69 117 GLY A C 1
ATOM 892 O O . GLY A 1 117 ? -16.502 -7.612 11.397 1.00 94.69 117 GLY A O 1
ATOM 893 N N . SER A 1 118 ? -17.339 -6.423 13.102 1.00 93.56 118 SER A N 1
ATOM 894 C CA . SER A 1 118 ? -17.343 -5.129 12.395 1.00 93.56 118 SER A CA 1
ATOM 895 C C . SER A 1 118 ? -15.957 -4.647 11.946 1.00 93.56 118 SER A C 1
ATOM 897 O O . SER A 1 118 ? -15.860 -3.936 10.942 1.00 93.56 118 SER A O 1
ATOM 899 N N . ASN A 1 119 ? -14.891 -5.065 12.633 1.00 95.88 119 ASN A N 1
ATOM 900 C CA . ASN A 1 119 ? -13.495 -4.753 12.317 1.00 95.88 119 ASN A CA 1
ATOM 901 C C . ASN A 1 119 ? -12.728 -5.933 11.685 1.00 95.88 119 ASN A C 1
ATOM 903 O O . ASN A 1 119 ? -11.491 -5.949 11.701 1.00 95.88 119 ASN A O 1
ATOM 907 N N . SER A 1 120 ? -13.450 -6.898 11.101 1.00 97.44 120 SER A N 1
ATOM 908 C CA . SER A 1 120 ? -12.845 -7.984 10.321 1.00 97.44 120 SER A CA 1
ATOM 909 C C . SER A 1 120 ? -11.979 -7.420 9.200 1.00 97.44 120 SER A C 1
ATOM 911 O O . SER A 1 120 ? -12.380 -6.490 8.487 1.00 97.44 120 SER A O 1
ATOM 913 N N . ALA A 1 121 ? -10.783 -7.983 9.065 1.00 97.00 121 ALA A N 1
ATOM 914 C CA . ALA A 1 121 ? -9.810 -7.568 8.077 1.00 97.00 121 ALA A CA 1
ATOM 915 C C . ALA A 1 121 ? -10.316 -7.800 6.651 1.00 97.00 121 ALA A C 1
ATOM 917 O O . ALA A 1 121 ? -11.066 -8.736 6.376 1.00 97.00 121 ALA A O 1
ATOM 918 N N . ILE A 1 122 ? -9.869 -6.954 5.727 1.00 96.50 122 ILE A N 1
ATOM 919 C CA . ILE A 1 122 ? -10.135 -7.109 4.295 1.00 96.50 122 ILE A CA 1
ATOM 920 C C . ILE A 1 122 ? -8.819 -7.404 3.586 1.00 96.50 122 ILE A C 1
ATOM 922 O O . ILE A 1 122 ? -7.836 -6.690 3.773 1.00 96.50 122 ILE A O 1
ATOM 926 N N . ALA A 1 123 ? -8.808 -8.436 2.745 1.00 94.75 123 ALA A N 1
ATOM 927 C CA . ALA A 1 123 ? -7.751 -8.648 1.766 1.00 94.75 123 ALA A CA 1
ATOM 928 C C . ALA A 1 123 ? -8.196 -8.025 0.437 1.00 94.75 123 ALA A C 1
ATOM 930 O O . ALA A 1 123 ? -9.223 -8.425 -0.105 1.00 94.75 123 ALA A O 1
ATOM 931 N N . ALA A 1 124 ? -7.438 -7.054 -0.066 1.00 95.50 124 ALA A N 1
ATOM 932 C CA . ALA A 1 124 ? -7.701 -6.378 -1.335 1.00 95.50 124 ALA A CA 1
ATOM 933 C C . ALA A 1 124 ? -6.567 -6.649 -2.331 1.00 95.50 124 ALA A C 1
ATOM 935 O O . ALA A 1 124 ? -5.428 -6.892 -1.924 1.00 95.50 124 ALA A O 1
ATOM 936 N N . ASN A 1 125 ? -6.855 -6.572 -3.630 1.00 95.94 125 ASN A N 1
ATOM 937 C CA . ASN A 1 125 ? -5.855 -6.655 -4.689 1.00 95.94 125 ASN A CA 1
ATOM 938 C C . ASN A 1 125 ? -6.054 -5.506 -5.681 1.00 95.94 125 ASN A C 1
ATOM 940 O O . ASN A 1 125 ? -7.106 -5.407 -6.303 1.00 95.94 125 ASN A O 1
ATOM 944 N N . ASN A 1 126 ? -5.041 -4.659 -5.878 1.00 96.25 126 ASN A N 1
ATOM 945 C CA . ASN A 1 126 ? -5.177 -3.527 -6.804 1.00 96.25 126 ASN A CA 1
ATOM 946 C C . ASN A 1 126 ? -5.261 -3.928 -8.283 1.00 96.25 126 ASN A C 1
ATOM 948 O O . ASN A 1 126 ? -5.650 -3.125 -9.134 1.00 96.25 126 ASN A O 1
ATOM 952 N N . TYR A 1 127 ? -4.976 -5.192 -8.601 1.00 95.62 127 TYR A N 1
ATOM 953 C CA . TYR A 1 127 ? -5.278 -5.744 -9.916 1.00 95.62 127 TYR A CA 1
ATOM 954 C C . TYR A 1 127 ? -6.782 -5.732 -10.232 1.00 95.62 127 TYR A C 1
ATOM 956 O O . TYR A 1 127 ? -7.142 -5.643 -11.403 1.00 95.62 127 TYR A O 1
ATOM 964 N N . ASP A 1 128 ? -7.653 -5.742 -9.218 1.00 95.62 128 ASP A N 1
ATOM 965 C CA . ASP A 1 128 ? -9.107 -5.760 -9.405 1.00 95.62 128 ASP A CA 1
ATOM 966 C C . ASP A 1 128 ? -9.619 -4.490 -10.106 1.00 95.62 128 ASP A C 1
ATOM 968 O O . ASP A 1 128 ? -10.549 -4.566 -10.909 1.00 95.62 128 ASP A O 1
ATOM 972 N N . TRP A 1 129 ? -8.992 -3.329 -9.868 1.00 95.06 129 TRP A N 1
ATOM 973 C CA . TRP A 1 129 ? -9.336 -2.078 -10.559 1.00 95.06 129 TRP A CA 1
ATOM 974 C C . TRP A 1 129 ? -8.399 -1.739 -11.717 1.00 95.06 129 TRP A C 1
ATOM 976 O O . TRP A 1 129 ? -8.857 -1.197 -12.723 1.00 95.06 129 TRP A O 1
ATOM 986 N N . PHE A 1 130 ? -7.106 -2.063 -11.635 1.00 96.19 130 PHE A N 1
ATOM 987 C CA . PHE A 1 130 ? -6.177 -1.742 -12.724 1.00 96.19 130 PHE A CA 1
ATOM 988 C C . PHE A 1 130 ? -6.199 -2.743 -13.878 1.00 96.19 130 PHE A C 1
ATOM 990 O O . PHE A 1 130 ? -5.980 -2.339 -15.018 1.00 96.19 130 PHE A O 1
ATOM 997 N N . GLY A 1 131 ? -6.480 -4.024 -13.628 1.00 93.75 131 GLY A N 1
ATOM 998 C CA . GLY A 1 131 ? -6.406 -5.075 -14.648 1.00 93.75 131 GLY A CA 1
ATOM 999 C C . GLY A 1 131 ? -7.373 -4.868 -15.819 1.00 93.75 131 GLY A C 1
ATOM 1000 O O . GLY A 1 131 ? -7.065 -5.244 -16.947 1.00 93.75 131 GLY A O 1
ATOM 1001 N N . GLY A 1 132 ? -8.519 -4.227 -15.566 1.00 92.44 132 GLY A N 1
ATOM 1002 C CA . GLY A 1 132 ? -9.505 -3.857 -16.587 1.00 92.44 132 GLY A CA 1
ATOM 1003 C C . GLY A 1 132 ? -9.441 -2.396 -17.046 1.00 92.44 132 GLY A C 1
ATOM 1004 O O . GLY A 1 132 ? -10.222 -1.997 -17.911 1.00 92.44 132 GLY A O 1
ATOM 1005 N N . MET A 1 133 ? -8.553 -1.576 -16.475 1.00 95.69 133 MET A N 1
ATOM 1006 C CA . MET A 1 133 ? -8.506 -0.144 -16.760 1.00 95.69 133 MET A CA 1
ATOM 1007 C C . MET A 1 133 ? -7.818 0.133 -18.098 1.00 95.69 133 MET A C 1
ATOM 1009 O O . MET A 1 133 ? -6.684 -0.273 -18.342 1.00 95.69 133 MET A O 1
ATOM 1013 N N . ASN A 1 134 ? -8.483 0.894 -18.968 1.00 96.31 134 ASN A N 1
ATOM 1014 C CA . ASN A 1 134 ? -7.871 1.345 -20.213 1.00 96.31 134 ASN A CA 1
ATOM 1015 C C . ASN A 1 134 ? -6.810 2.426 -19.935 1.00 96.31 134 ASN A C 1
ATOM 1017 O O . ASN A 1 134 ? -7.023 3.324 -19.122 1.00 96.31 134 ASN A O 1
ATOM 1021 N N . VAL A 1 135 ? -5.701 2.404 -20.680 1.00 95.56 135 VAL A N 1
ATOM 1022 C CA . VAL A 1 135 ? -4.639 3.422 -20.608 1.00 95.56 135 VAL A CA 1
ATOM 1023 C C . VAL A 1 135 ? -5.155 4.858 -20.781 1.00 95.56 135 VAL A C 1
ATOM 1025 O O . VAL A 1 135 ? -4.674 5.765 -20.109 1.00 95.56 135 VAL A O 1
ATOM 1028 N N . LEU A 1 136 ? -6.160 5.090 -21.631 1.00 95.81 136 LEU A N 1
ATOM 1029 C CA . LEU A 1 136 ? -6.756 6.416 -21.814 1.00 95.81 136 LEU A CA 1
ATOM 1030 C C . LEU A 1 136 ? -7.509 6.873 -20.564 1.00 95.81 136 LEU A C 1
ATOM 1032 O O . LEU A 1 136 ? -7.395 8.038 -20.190 1.00 95.81 136 LEU A O 1
ATOM 1036 N N . THR A 1 137 ? -8.233 5.962 -19.910 1.00 93.06 137 THR A N 1
ATOM 1037 C CA . THR A 1 137 ? -8.885 6.206 -18.616 1.00 93.06 137 THR A CA 1
ATOM 1038 C C . THR A 1 137 ? -7.833 6.520 -17.561 1.00 93.06 137 THR A C 1
ATOM 1040 O O . THR A 1 137 ? -7.917 7.556 -16.916 1.00 93.06 137 THR A O 1
ATOM 1043 N N . PHE A 1 138 ? -6.774 5.712 -17.461 1.00 94.94 138 PHE A N 1
ATOM 1044 C CA . PHE A 1 138 ? -5.675 5.960 -16.527 1.00 94.94 138 PHE A CA 1
ATOM 1045 C C . PHE A 1 138 ? -5.049 7.351 -16.729 1.00 94.94 138 PHE A C 1
ATOM 1047 O O . PHE A 1 138 ? -4.936 8.138 -15.793 1.00 94.94 138 PHE A O 1
ATOM 1054 N N . LEU A 1 139 ? -4.687 7.717 -17.959 1.00 93.38 139 LEU A N 1
ATOM 1055 C CA . LEU A 1 139 ? -4.036 9.003 -18.227 1.00 93.38 139 LEU A CA 1
ATOM 1056 C C . LEU A 1 139 ? -4.967 10.204 -18.010 1.00 93.38 139 LEU A C 1
ATOM 1058 O O . LEU A 1 139 ? -4.525 11.241 -17.515 1.00 93.38 139 LEU A O 1
ATOM 1062 N N . ARG A 1 140 ? -6.242 10.089 -18.395 1.00 91.19 140 ARG A N 1
ATOM 1063 C CA . ARG A 1 140 ? -7.198 11.203 -18.323 1.00 91.19 140 ARG A CA 1
ATOM 1064 C C . ARG A 1 140 ? -7.811 11.363 -16.950 1.00 91.19 140 ARG A C 1
ATOM 1066 O O . ARG A 1 140 ? -7.931 12.492 -16.490 1.00 91.19 140 ARG A O 1
ATOM 1073 N N . ASP A 1 141 ? -8.218 10.268 -16.334 1.00 89.38 141 ASP A N 1
ATOM 1074 C CA . ASP A 1 141 ? -8.976 10.321 -15.094 1.00 89.38 141 ASP A CA 1
ATOM 1075 C C . ASP A 1 141 ? -8.026 10.340 -13.909 1.00 89.38 141 ASP A C 1
ATOM 1077 O O . ASP A 1 141 ? -8.311 11.055 -12.966 1.00 89.38 141 ASP A O 1
ATOM 1081 N N . ILE A 1 142 ? -6.858 9.687 -13.995 1.00 91.44 142 ILE A N 1
ATOM 1082 C CA . ILE A 1 142 ? -5.827 9.719 -12.947 1.00 91.44 142 ILE A CA 1
ATOM 1083 C C . ILE A 1 142 ? -4.750 10.748 -13.287 1.00 91.44 142 ILE A C 1
ATOM 1085 O O . ILE A 1 142 ? -4.562 11.721 -12.558 1.00 91.44 142 ILE A O 1
ATOM 1089 N N . GLY A 1 143 ? -4.070 10.576 -14.423 1.00 90.56 143 GLY A N 1
ATOM 1090 C CA . GLY A 1 143 ? -2.865 11.331 -14.778 1.00 90.56 143 GLY A CA 1
ATOM 1091 C C . GLY A 1 143 ? -3.022 12.856 -14.807 1.00 90.56 143 GLY A C 1
ATOM 1092 O O . GLY A 1 143 ? -2.089 13.558 -14.419 1.00 90.56 143 GLY A O 1
ATOM 1093 N N . LYS A 1 144 ? -4.197 13.395 -15.174 1.00 88.62 144 LYS A N 1
ATOM 1094 C CA . LYS A 1 144 ? -4.430 14.857 -15.223 1.00 88.62 144 LYS A CA 1
ATOM 1095 C C . LYS A 1 144 ? -4.269 15.562 -13.869 1.00 88.62 144 LYS A C 1
ATOM 1097 O O . LYS A 1 144 ? -4.082 16.775 -13.837 1.00 88.62 144 LYS A O 1
ATOM 1102 N N . HIS A 1 145 ? -4.352 14.821 -12.765 1.00 86.19 145 HIS A N 1
ATOM 1103 C CA . HIS A 1 145 ? -4.253 15.357 -11.405 1.00 86.19 145 HIS A CA 1
ATOM 1104 C C . HIS A 1 145 ? -2.819 15.380 -10.864 1.00 86.19 145 HIS A C 1
ATOM 1106 O O . HIS A 1 145 ? -2.586 15.858 -9.755 1.00 86.19 145 HIS A O 1
ATOM 1112 N N . PHE A 1 146 ? -1.849 14.887 -11.639 1.00 85.81 146 PHE A N 1
ATOM 1113 C CA . PHE A 1 146 ? -0.460 14.754 -11.223 1.00 85.81 146 PHE A CA 1
ATOM 1114 C C . PHE A 1 146 ? 0.431 15.734 -11.988 1.00 85.81 146 PHE A C 1
ATOM 1116 O O . PHE A 1 146 ? 0.640 15.619 -13.194 1.00 85.81 146 PHE A O 1
ATOM 1123 N N . SER A 1 147 ? 1.001 16.706 -11.271 1.00 88.50 147 SER A N 1
ATOM 1124 C CA . SER A 1 147 ? 1.986 17.618 -11.853 1.00 88.50 147 SER A CA 1
ATOM 1125 C C . SER A 1 147 ? 3.336 16.920 -12.003 1.00 88.50 147 SER A C 1
ATOM 1127 O O . SER A 1 147 ? 3.973 16.558 -11.010 1.00 88.50 147 SER A O 1
ATOM 1129 N N . VAL A 1 148 ? 3.825 16.822 -13.241 1.00 88.81 148 VAL A N 1
ATOM 1130 C CA . VAL A 1 148 ? 5.167 16.296 -13.534 1.00 88.81 148 VAL A CA 1
ATOM 1131 C C . VAL A 1 148 ? 6.238 17.071 -12.762 1.00 88.81 148 VAL A C 1
ATOM 1133 O O . VAL A 1 148 ? 7.118 16.456 -12.166 1.00 88.81 148 VAL A O 1
ATOM 1136 N N . ASN A 1 149 ? 6.131 18.404 -12.678 1.00 87.56 149 ASN A N 1
ATOM 1137 C CA . ASN A 1 149 ? 7.069 19.242 -11.923 1.00 87.56 149 ASN A CA 1
ATOM 1138 C C . ASN A 1 149 ? 7.124 18.874 -10.435 1.00 87.56 149 ASN A C 1
ATOM 1140 O O . ASN A 1 149 ? 8.197 18.894 -9.838 1.00 87.56 149 ASN A O 1
ATOM 1144 N N . GLN A 1 150 ? 5.990 18.534 -9.822 1.00 84.44 150 GLN A N 1
ATOM 1145 C CA . GLN A 1 150 ? 5.973 18.093 -8.427 1.00 84.44 150 GLN A CA 1
ATOM 1146 C C . GLN A 1 150 ? 6.558 16.686 -8.283 1.00 84.44 150 GLN A C 1
ATOM 1148 O O . GLN A 1 150 ? 7.340 16.443 -7.366 1.00 84.44 150 GLN A O 1
ATOM 1153 N N . MET A 1 151 ? 6.227 15.778 -9.205 1.00 85.44 151 MET A N 1
ATOM 1154 C CA . MET A 1 151 ? 6.706 14.394 -9.187 1.00 85.44 151 MET A CA 1
ATOM 1155 C C . MET A 1 151 ? 8.232 14.294 -9.283 1.00 85.44 151 MET A C 1
ATOM 1157 O O . MET A 1 151 ? 8.843 13.594 -8.479 1.00 85.44 151 MET A O 1
ATOM 1161 N N . ILE A 1 152 ? 8.861 15.022 -10.212 1.00 87.50 152 ILE A N 1
ATOM 1162 C CA . ILE A 1 152 ? 10.324 14.989 -10.397 1.00 87.50 152 ILE A CA 1
ATOM 1163 C C . ILE A 1 152 ? 11.092 15.596 -9.216 1.00 87.50 152 ILE A C 1
ATOM 1165 O O . ILE A 1 152 ? 12.242 15.242 -8.972 1.00 87.50 152 ILE A O 1
ATOM 1169 N N . ASN A 1 153 ? 10.460 16.504 -8.468 1.00 84.44 153 ASN A N 1
ATOM 1170 C CA . ASN A 1 153 ? 11.074 17.164 -7.318 1.00 84.44 153 ASN A CA 1
ATOM 1171 C C . ASN A 1 153 ? 10.995 16.337 -6.030 1.00 84.44 153 ASN A C 1
ATOM 1173 O O . ASN A 1 153 ? 11.621 16.710 -5.035 1.00 84.44 153 ASN A O 1
ATOM 1177 N N . LYS A 1 154 ? 10.268 15.214 -6.030 1.00 79.44 154 LYS A N 1
ATOM 1178 C CA . LYS A 1 154 ? 10.226 14.314 -4.877 1.00 79.44 154 LYS A CA 1
ATOM 1179 C C . LYS A 1 154 ? 11.567 13.647 -4.663 1.00 79.44 154 LYS A C 1
ATOM 1181 O O . LYS A 1 154 ? 12.166 13.138 -5.602 1.00 79.44 154 LYS A O 1
ATOM 1186 N N . GLU A 1 155 ? 11.997 13.578 -3.410 1.00 76.69 155 GLU A N 1
ATOM 1187 C CA . GLU A 1 155 ? 13.317 13.065 -3.042 1.00 76.69 155 GLU A CA 1
ATOM 1188 C C . GLU A 1 155 ? 13.582 11.644 -3.565 1.00 76.69 155 GLU A C 1
ATOM 1190 O O . GLU A 1 155 ? 14.655 11.387 -4.110 1.00 76.69 155 GLU A O 1
ATOM 1195 N N . ALA A 1 156 ? 12.568 10.772 -3.520 1.00 72.38 156 ALA A N 1
ATOM 1196 C CA . ALA A 1 156 ? 12.628 9.408 -4.047 1.00 72.38 156 ALA A CA 1
ATOM 1197 C C . ALA A 1 156 ? 12.973 9.334 -5.549 1.00 72.38 156 ALA A C 1
ATOM 1199 O O . ALA A 1 156 ? 13.704 8.441 -5.968 1.00 72.38 156 ALA A O 1
ATOM 1200 N N . VAL A 1 157 ? 12.478 10.278 -6.357 1.00 79.06 157 VAL A N 1
ATOM 1201 C CA . VAL A 1 157 ? 12.679 10.309 -7.818 1.00 79.06 157 VAL A CA 1
ATOM 1202 C C . VAL A 1 157 ? 13.880 11.181 -8.191 1.00 79.06 157 VAL A C 1
ATOM 1204 O O . VAL A 1 157 ? 14.678 10.821 -9.057 1.00 79.06 157 VAL A O 1
ATOM 1207 N N . LYS A 1 158 ? 14.058 12.306 -7.493 1.00 82.31 158 LYS A N 1
ATOM 1208 C CA . LYS A 1 158 ? 15.121 13.291 -7.717 1.00 82.31 158 LYS A CA 1
ATOM 1209 C C . LYS A 1 158 ? 16.514 12.666 -7.658 1.00 82.31 158 LYS A C 1
ATOM 1211 O O . LYS A 1 158 ? 17.372 13.007 -8.465 1.00 82.31 158 LYS A O 1
ATOM 1216 N N . GLN A 1 159 ? 16.736 11.715 -6.746 1.00 78.69 159 GLN A N 1
ATOM 1217 C CA . GLN A 1 159 ? 18.016 11.004 -6.650 1.00 78.69 159 GLN A CA 1
ATOM 1218 C C . GLN A 1 159 ? 18.356 10.188 -7.904 1.00 78.69 159 GLN A C 1
ATOM 1220 O O . GLN A 1 159 ? 19.536 10.054 -8.222 1.00 78.69 159 GLN A O 1
ATOM 1225 N N . ARG A 1 160 ? 17.352 9.661 -8.615 1.00 80.25 160 ARG A N 1
ATOM 1226 C CA . ARG A 1 160 ? 17.544 8.919 -9.868 1.00 80.25 160 ARG A CA 1
ATOM 1227 C C . ARG A 1 160 ? 17.644 9.818 -11.087 1.00 80.25 160 ARG A C 1
ATOM 1229 O O . ARG A 1 160 ? 18.429 9.537 -11.978 1.00 80.25 160 ARG A O 1
ATOM 1236 N N . LEU A 1 161 ? 16.904 10.924 -11.110 1.00 81.75 161 LEU A N 1
ATOM 1237 C CA . LEU A 1 161 ? 16.989 11.892 -12.207 1.00 81.75 161 LEU A CA 1
ATOM 1238 C C . LEU A 1 161 ? 18.357 12.578 -12.300 1.00 81.75 161 LEU A C 1
ATOM 1240 O O . LEU A 1 161 ? 18.765 12.959 -13.388 1.00 81.75 161 LEU A O 1
ATOM 1244 N N . ASN A 1 162 ? 19.069 12.715 -11.179 1.00 79.50 162 ASN A N 1
ATOM 1245 C CA . ASN A 1 162 ? 20.384 13.357 -11.136 1.00 79.50 162 ASN A CA 1
ATOM 1246 C C . ASN A 1 162 ? 21.555 12.429 -11.522 1.00 79.50 162 ASN A C 1
ATOM 1248 O O . ASN A 1 162 ? 22.704 12.860 -11.444 1.00 79.50 162 ASN A O 1
ATOM 1252 N N . ARG A 1 163 ? 21.305 11.155 -11.857 1.00 74.81 163 ARG A N 1
ATOM 1253 C CA . ARG A 1 163 ? 22.348 10.195 -12.251 1.00 74.81 163 ARG A CA 1
ATOM 1254 C C . ARG A 1 163 ? 22.313 9.976 -13.759 1.00 74.81 163 ARG A C 1
ATOM 1256 O O . ARG A 1 163 ? 21.365 9.382 -14.266 1.00 74.81 163 ARG A O 1
ATOM 1263 N N . ASP A 1 164 ? 23.367 10.395 -14.453 1.00 64.62 164 ASP A N 1
ATOM 1264 C CA . ASP A 1 164 ? 23.470 10.301 -15.919 1.00 64.62 164 ASP A CA 1
ATOM 1265 C C . ASP A 1 164 ? 23.513 8.849 -16.442 1.00 64.62 164 ASP A C 1
ATOM 1267 O O . ASP A 1 164 ? 23.166 8.590 -17.592 1.00 64.62 164 ASP A O 1
ATOM 1271 N N . ASP A 1 165 ? 23.911 7.886 -15.604 1.00 68.31 165 ASP A N 1
ATOM 1272 C CA . ASP A 1 165 ? 24.006 6.455 -15.924 1.00 68.31 165 ASP A CA 1
ATOM 1273 C C . ASP A 1 165 ? 22.774 5.636 -15.488 1.00 68.31 165 ASP A C 1
ATOM 1275 O O . ASP A 1 165 ? 22.636 4.473 -15.872 1.00 68.31 165 ASP A O 1
ATOM 1279 N N . GLN A 1 166 ? 21.886 6.216 -14.669 1.00 66.12 166 GLN A N 1
ATOM 1280 C CA . GLN A 1 166 ? 20.792 5.523 -13.971 1.00 66.12 166 GLN A CA 1
ATOM 1281 C C . GLN A 1 166 ? 19.503 6.367 -13.950 1.00 66.12 166 GLN A C 1
ATOM 1283 O O . GLN A 1 166 ? 18.964 6.687 -12.889 1.00 66.12 166 GLN A O 1
ATOM 1288 N N . GLY A 1 167 ? 18.973 6.709 -15.127 1.00 77.06 167 GLY A N 1
ATOM 1289 C CA . GLY A 1 167 ? 17.685 7.411 -15.256 1.00 77.06 167 GLY A CA 1
ATOM 1290 C C . GLY A 1 167 ? 16.490 6.550 -14.837 1.00 77.06 167 GLY A C 1
ATOM 1291 O O . GLY A 1 167 ? 16.619 5.338 -14.761 1.00 77.06 167 GLY A O 1
ATOM 1292 N N . ILE A 1 168 ? 15.332 7.152 -14.549 1.00 86.25 168 ILE A N 1
ATOM 1293 C CA . ILE A 1 168 ? 14.077 6.454 -14.196 1.00 86.25 168 ILE A CA 1
ATOM 1294 C C . ILE A 1 168 ? 13.199 6.249 -15.439 1.00 86.25 168 ILE A C 1
ATOM 1296 O O . ILE A 1 168 ? 13.020 7.181 -16.224 1.00 86.25 168 ILE A O 1
ATOM 1300 N N . SER A 1 169 ? 12.645 5.050 -15.634 1.00 90.06 169 SER A N 1
ATOM 1301 C CA . SER A 1 169 ? 11.728 4.790 -16.749 1.00 90.06 169 SER A CA 1
ATOM 1302 C C . SER A 1 169 ? 10.340 5.377 -16.493 1.00 90.06 169 SER A C 1
ATOM 1304 O O . SER A 1 169 ? 9.939 5.610 -15.352 1.00 90.06 169 SER A O 1
ATOM 1306 N N . PHE A 1 170 ? 9.567 5.595 -17.564 1.00 91.06 170 PHE A N 1
ATOM 1307 C CA . PHE A 1 170 ? 8.176 6.043 -17.439 1.00 91.06 170 PHE A CA 1
ATOM 1308 C C . PHE A 1 170 ? 7.321 5.045 -16.645 1.00 91.06 170 PHE A C 1
ATOM 1310 O O . PHE A 1 170 ? 6.446 5.458 -15.888 1.00 91.06 170 PHE A O 1
ATOM 1317 N N . THR A 1 171 ? 7.617 3.747 -16.770 1.00 91.19 171 THR A N 1
ATOM 1318 C CA . THR A 1 171 ? 6.964 2.671 -16.019 1.00 91.19 171 THR A CA 1
ATOM 1319 C C . THR A 1 171 ? 7.091 2.911 -14.517 1.00 91.19 171 THR A C 1
ATOM 1321 O O . THR A 1 171 ? 6.084 3.159 -13.858 1.00 91.19 171 THR A O 1
ATOM 1324 N N . GLU A 1 172 ? 8.312 2.962 -13.979 1.00 89.44 172 GLU A N 1
ATOM 1325 C CA . GLU A 1 172 ? 8.531 3.212 -12.548 1.00 89.44 172 GLU A CA 1
ATOM 1326 C C . GLU A 1 172 ? 8.081 4.622 -12.127 1.00 89.44 172 GLU A C 1
ATOM 1328 O O . GLU A 1 172 ? 7.537 4.804 -11.041 1.00 89.44 172 GLU A O 1
ATOM 1333 N N . PHE A 1 173 ? 8.238 5.629 -12.993 1.00 90.06 173 PHE A N 1
ATOM 1334 C CA . PHE A 1 173 ? 7.765 6.990 -12.719 1.00 90.06 173 PHE A CA 1
ATOM 1335 C C . PHE A 1 173 ? 6.239 7.055 -12.531 1.00 90.06 173 PHE A C 1
ATOM 1337 O O . PHE A 1 173 ? 5.744 7.838 -11.715 1.00 90.06 173 PHE A O 1
ATOM 1344 N N . SER A 1 174 ? 5.492 6.215 -13.253 1.00 92.06 174 SER A N 1
ATOM 1345 C CA . SER A 1 174 ? 4.033 6.130 -13.155 1.00 92.06 174 SER A CA 1
ATOM 1346 C C . SER A 1 174 ? 3.536 5.402 -11.901 1.00 92.06 174 SER A C 1
ATOM 1348 O O . SER A 1 174 ? 2.380 5.591 -11.532 1.00 92.06 174 SER A O 1
ATOM 1350 N N . TYR A 1 175 ? 4.393 4.647 -11.197 1.00 91.81 175 TYR A N 1
ATOM 1351 C CA . TYR A 1 175 ? 4.039 3.876 -9.993 1.00 91.81 175 TYR A CA 1
ATOM 1352 C C . TYR A 1 175 ? 3.284 4.714 -8.948 1.00 91.81 175 TYR A C 1
ATOM 1354 O O . TYR A 1 175 ? 2.277 4.295 -8.381 1.00 91.81 175 TYR A O 1
ATOM 1362 N N . ASN A 1 176 ? 3.738 5.950 -8.763 1.00 88.12 176 ASN A N 1
ATOM 1363 C CA . ASN A 1 176 ? 3.164 6.940 -7.858 1.00 88.12 176 ASN A CA 1
ATOM 1364 C C . ASN A 1 176 ? 1.668 7.201 -8.096 1.00 88.12 176 ASN A C 1
ATOM 1366 O O . ASN A 1 176 ? 0.923 7.457 -7.153 1.00 88.12 176 ASN A O 1
ATOM 1370 N N . LEU A 1 177 ? 1.234 7.158 -9.358 1.00 91.81 177 LEU A N 1
ATOM 1371 C CA . LEU A 1 177 ? -0.164 7.361 -9.733 1.00 91.81 177 LEU A CA 1
ATOM 1372 C C . LEU A 1 177 ? -1.002 6.149 -9.330 1.00 91.81 177 LEU A C 1
ATOM 1374 O O . LEU A 1 177 ? -2.120 6.326 -8.854 1.00 91.81 177 LEU A O 1
ATOM 1378 N N . LEU A 1 178 ? -0.456 4.937 -9.489 1.00 93.25 178 LEU A N 1
ATOM 1379 C CA . LEU A 1 178 ? -1.149 3.703 -9.125 1.00 93.25 178 LEU A CA 1
ATOM 1380 C C . LEU A 1 178 ? -1.404 3.670 -7.618 1.00 93.25 178 LEU A C 1
ATOM 1382 O O . LEU A 1 178 ? -2.547 3.564 -7.186 1.00 93.25 178 LEU A O 1
ATOM 1386 N N . GLN A 1 179 ? -0.354 3.864 -6.819 1.00 89.50 179 GLN A N 1
ATOM 1387 C CA . GLN A 1 179 ? -0.475 3.860 -5.362 1.00 89.50 179 GLN A CA 1
ATOM 1388 C C . GLN A 1 179 ? -1.354 5.009 -4.840 1.00 89.50 179 GLN A C 1
ATOM 1390 O O . GLN A 1 179 ? -2.106 4.833 -3.882 1.00 89.50 179 GLN A O 1
ATOM 1395 N N . GLY A 1 180 ? -1.298 6.187 -5.473 1.00 88.44 180 GLY A N 1
ATOM 1396 C CA . GLY A 1 180 ? -2.190 7.301 -5.140 1.00 88.44 180 GLY A CA 1
ATOM 1397 C C . GLY A 1 180 ? -3.664 6.986 -5.425 1.00 88.44 180 GLY A C 1
ATOM 1398 O O . GLY A 1 180 ? -4.541 7.379 -4.655 1.00 88.44 180 GLY A O 1
ATOM 1399 N N . TYR A 1 181 ? -3.945 6.250 -6.502 1.00 92.88 181 TYR A N 1
ATOM 1400 C CA . TYR A 1 181 ? -5.299 5.836 -6.868 1.00 92.88 181 TYR A CA 1
ATOM 1401 C C . TYR A 1 181 ? -5.814 4.650 -6.036 1.00 92.88 181 TYR A C 1
ATOM 1403 O O . TYR A 1 181 ? -7.012 4.590 -5.760 1.00 92.88 181 TYR A O 1
ATOM 1411 N N . ASP A 1 182 ? -4.930 3.774 -5.543 1.00 93.62 182 ASP A N 1
ATOM 1412 C CA . ASP A 1 182 ? -5.285 2.716 -4.586 1.00 93.62 182 ASP A CA 1
ATOM 1413 C C . ASP A 1 182 ? -5.966 3.296 -3.341 1.00 93.62 182 ASP A C 1
ATOM 1415 O O . ASP A 1 182 ? -6.998 2.787 -2.903 1.00 93.62 182 ASP A O 1
ATOM 1419 N N . PHE A 1 183 ? -5.445 4.407 -2.802 1.00 90.25 183 PHE A N 1
ATOM 1420 C CA . PHE A 1 183 ? -6.084 5.098 -1.678 1.00 90.25 183 PHE A CA 1
ATOM 1421 C C . PHE A 1 183 ? -7.514 5.524 -2.028 1.00 90.25 183 PHE A C 1
ATOM 1423 O O . PHE A 1 183 ? -8.431 5.296 -1.241 1.00 90.25 183 PHE A O 1
ATOM 1430 N N . ALA A 1 184 ? -7.709 6.147 -3.194 1.00 88.31 184 ALA A N 1
ATOM 1431 C CA . ALA A 1 184 ? -9.016 6.637 -3.624 1.00 88.31 184 ALA A CA 1
ATOM 1432 C C . ALA A 1 184 ? -10.027 5.487 -3.764 1.00 88.31 184 ALA A C 1
ATOM 1434 O O . ALA A 1 184 ? -11.126 5.572 -3.216 1.00 88.31 184 ALA A O 1
ATOM 1435 N N . CYS A 1 185 ? -9.622 4.381 -4.396 1.00 92.88 185 CYS A N 1
ATOM 1436 C CA . CYS A 1 185 ? -10.454 3.185 -4.531 1.00 92.88 185 CYS A CA 1
ATOM 1437 C C . CYS A 1 185 ? -10.823 2.594 -3.168 1.00 92.88 185 CYS A C 1
ATOM 1439 O O . CYS A 1 185 ? -11.981 2.284 -2.908 1.00 92.88 185 CYS A O 1
ATOM 1441 N N . LEU A 1 186 ? -9.854 2.461 -2.261 1.00 93.38 186 LEU A N 1
ATOM 1442 C CA . LEU A 1 186 ? -10.092 1.899 -0.932 1.00 93.38 186 LEU A CA 1
ATOM 1443 C C . LEU A 1 186 ? -10.931 2.824 -0.038 1.00 93.38 186 LEU A C 1
ATOM 1445 O O . LEU A 1 186 ? -11.694 2.343 0.806 1.00 93.38 186 LEU A O 1
ATOM 1449 N N . ASN A 1 187 ? -10.821 4.141 -0.219 1.00 93.00 187 ASN A N 1
ATOM 1450 C CA . ASN A 1 187 ? -11.701 5.104 0.436 1.00 93.00 187 ASN A CA 1
ATOM 1451 C C . ASN A 1 187 ? -13.153 4.913 -0.017 1.00 93.00 187 ASN A C 1
ATOM 1453 O O . ASN A 1 187 ? -14.046 4.852 0.825 1.00 93.00 187 ASN A O 1
ATOM 1457 N N . GLU A 1 188 ? -13.377 4.759 -1.321 1.00 90.12 188 GLU A N 1
ATOM 1458 C CA . GLU A 1 188 ? -14.708 4.554 -1.893 1.00 90.12 188 GLU A CA 1
ATOM 1459 C C . GLU A 1 188 ? -15.304 3.193 -1.502 1.00 90.12 188 GLU A C 1
ATOM 1461 O O . GLU A 1 188 ? -16.428 3.125 -1.005 1.00 90.12 188 GLU A O 1
ATOM 1466 N N . LEU A 1 189 ? -14.537 2.111 -1.655 1.00 92.94 189 LEU A N 1
ATOM 1467 C CA . LEU A 1 189 ? -15.005 0.740 -1.429 1.00 92.94 189 LEU A CA 1
ATOM 1468 C C . LEU A 1 189 ? -15.165 0.392 0.056 1.00 92.94 189 LEU A C 1
ATOM 1470 O O . LEU A 1 189 ? -16.047 -0.389 0.427 1.00 92.94 189 LEU A O 1
ATOM 1474 N N . HIS A 1 190 ? -14.284 0.908 0.916 1.00 93.50 190 HIS A N 1
ATOM 1475 C CA . HIS A 1 190 ? -14.142 0.435 2.300 1.00 93.50 190 HIS A CA 1
ATOM 1476 C C . HIS A 1 190 ? -14.065 1.557 3.343 1.00 93.50 190 HIS A C 1
ATOM 1478 O O . HIS A 1 190 ? -13.840 1.281 4.526 1.00 93.50 190 HIS A O 1
ATOM 1484 N N . GLY A 1 191 ? -14.253 2.817 2.937 1.00 92.50 191 GLY A N 1
ATOM 1485 C CA . GLY A 1 191 ? -14.193 3.966 3.842 1.00 92.50 191 GLY A CA 1
ATOM 1486 C C . GLY A 1 191 ? -12.802 4.199 4.430 1.00 92.50 191 GLY A C 1
ATOM 1487 O O . GLY A 1 191 ? -12.685 4.781 5.505 1.00 92.50 191 GLY A O 1
ATOM 1488 N N . VAL A 1 192 ? -11.748 3.699 3.775 1.00 93.44 192 VAL A N 1
ATOM 1489 C CA . VAL A 1 192 ? -10.365 3.835 4.244 1.00 93.44 192 VAL A CA 1
ATOM 1490 C C . VAL A 1 192 ? -9.979 5.304 4.350 1.00 93.44 192 VAL A C 1
ATOM 1492 O O . VAL A 1 192 ? -10.031 6.040 3.370 1.00 93.44 192 VAL A O 1
ATOM 1495 N N . SER A 1 193 ? -9.570 5.728 5.542 1.00 90.75 193 SER A N 1
ATOM 1496 C CA . SER A 1 193 ? -9.190 7.117 5.828 1.00 90.75 193 SER A CA 1
ATOM 1497 C C . SER A 1 193 ? -7.740 7.281 6.283 1.00 90.75 193 SER A C 1
ATOM 1499 O O . SER A 1 193 ? -7.263 8.404 6.430 1.00 90.75 193 SER A O 1
ATOM 1501 N N . LEU A 1 194 ? -7.044 6.172 6.529 1.00 91.38 194 LEU A N 1
ATOM 1502 C CA . LEU A 1 194 ? -5.652 6.154 6.960 1.00 91.38 194 LEU A CA 1
ATOM 1503 C C . LEU A 1 194 ? -4.856 5.172 6.101 1.00 91.38 194 LEU A C 1
ATOM 1505 O O . LEU A 1 194 ? -5.230 4.007 5.970 1.00 91.38 194 LEU A O 1
ATOM 1509 N N . GLN A 1 195 ? -3.735 5.627 5.554 1.00 92.38 195 GLN A N 1
ATOM 1510 C CA . GLN A 1 195 ? -2.738 4.740 4.962 1.00 92.38 195 GLN A CA 1
ATOM 1511 C C . GLN A 1 195 ? -1.560 4.588 5.912 1.00 92.38 195 GLN A C 1
ATOM 1513 O O . GLN A 1 195 ? -1.042 5.583 6.424 1.00 92.38 195 GLN A O 1
ATOM 1518 N N . ILE A 1 196 ? -1.106 3.350 6.082 1.00 90.69 196 ILE A N 1
ATOM 1519 C CA . ILE A 1 196 ? 0.143 3.049 6.764 1.00 90.69 196 ILE A CA 1
ATOM 1520 C C . ILE A 1 196 ? 1.166 2.421 5.818 1.00 90.69 196 ILE A C 1
ATOM 1522 O O . ILE A 1 196 ? 0.809 1.717 4.872 1.00 90.69 196 ILE A O 1
ATOM 1526 N N . GLY A 1 197 ? 2.446 2.687 6.061 1.00 86.62 197 GLY A N 1
ATOM 1527 C CA . GLY A 1 197 ? 3.542 2.183 5.232 1.00 86.62 197 GLY A CA 1
ATOM 1528 C C . GLY A 1 197 ? 4.890 2.213 5.946 1.00 86.62 197 GLY A C 1
ATOM 1529 O O . GLY A 1 197 ? 4.995 2.681 7.078 1.00 86.62 197 GLY A O 1
ATOM 1530 N N . GLY A 1 198 ? 5.933 1.699 5.293 1.00 82.12 198 GLY A N 1
ATOM 1531 C CA . GLY A 1 198 ? 7.315 1.888 5.751 1.00 82.12 198 GLY A CA 1
ATOM 1532 C C . GLY A 1 198 ? 7.766 3.342 5.589 1.00 82.12 198 GLY A C 1
ATOM 1533 O O . GLY A 1 198 ? 7.165 4.106 4.836 1.00 82.12 198 GLY A O 1
ATOM 1534 N N . SER A 1 199 ? 8.840 3.748 6.266 1.00 75.19 199 SER A N 1
ATOM 1535 C CA . SER A 1 199 ? 9.354 5.128 6.186 1.00 75.19 199 SER A CA 1
ATOM 1536 C C . SER A 1 199 ? 9.767 5.548 4.767 1.00 75.19 199 SER A C 1
ATOM 1538 O O . SER A 1 199 ? 9.728 6.726 4.427 1.00 75.19 199 SER A O 1
ATOM 1540 N N . ASP A 1 200 ? 10.106 4.587 3.907 1.00 70.38 200 ASP A N 1
ATOM 1541 C CA . ASP A 1 200 ? 10.384 4.796 2.481 1.00 70.38 200 ASP A CA 1
ATOM 1542 C C . ASP A 1 200 ? 9.139 5.185 1.661 1.00 70.38 200 ASP A C 1
ATOM 1544 O O . ASP A 1 200 ? 9.272 5.744 0.575 1.00 70.38 200 ASP A O 1
ATOM 1548 N N . GLN A 1 201 ? 7.935 4.968 2.194 1.00 69.56 201 GLN A N 1
ATOM 1549 C CA . GLN A 1 201 ? 6.662 5.265 1.530 1.00 69.56 201 GLN A CA 1
ATOM 1550 C C . GLN A 1 201 ? 6.160 6.694 1.804 1.00 69.56 201 GLN A C 1
ATOM 1552 O O . GLN A 1 201 ? 5.155 7.118 1.232 1.00 69.56 201 GLN A O 1
ATOM 1557 N N . TRP A 1 202 ? 6.869 7.487 2.623 1.00 67.69 202 TRP A N 1
ATOM 1558 C CA . TRP A 1 202 ? 6.461 8.859 2.958 1.0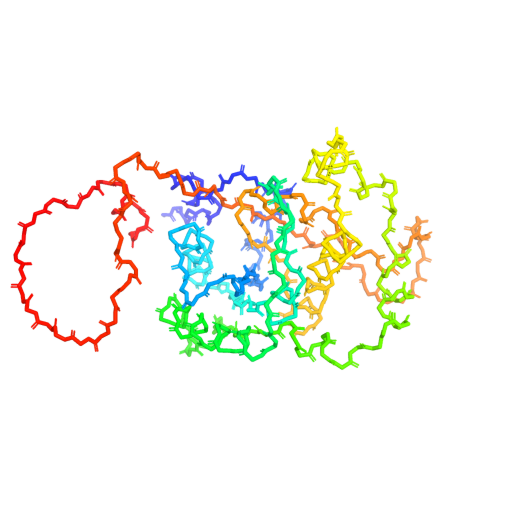0 67.69 202 TRP A CA 1
ATOM 1559 C C . TRP A 1 202 ? 6.254 9.748 1.731 1.00 67.69 202 TRP A C 1
ATOM 1561 O O . TRP A 1 202 ? 5.275 10.490 1.642 1.00 67.69 202 TRP A O 1
ATOM 1571 N N . GLY A 1 203 ? 7.150 9.635 0.745 1.00 57.97 203 GLY A N 1
ATOM 1572 C CA . GLY A 1 203 ? 7.042 10.369 -0.514 1.00 57.97 203 GLY A CA 1
ATOM 1573 C C . GLY A 1 203 ? 5.728 10.098 -1.252 1.00 57.97 203 GLY A C 1
ATOM 1574 O O . GLY A 1 203 ? 5.224 11.000 -1.921 1.00 57.97 203 GLY A O 1
ATOM 1575 N N . GLN A 1 204 ? 5.145 8.913 -1.075 1.00 58.00 204 GLN A N 1
ATOM 1576 C CA . GLN A 1 204 ? 3.943 8.453 -1.765 1.00 58.00 204 GLN A CA 1
ATOM 1577 C C . GLN A 1 204 ? 2.660 8.928 -1.087 1.00 58.00 204 GLN A C 1
ATOM 1579 O O . GLN A 1 204 ? 1.754 9.384 -1.779 1.00 58.00 204 GLN A O 1
ATOM 1584 N N . HIS A 1 205 ? 2.621 8.980 0.250 1.00 54.06 205 HIS A N 1
ATOM 1585 C CA . HIS A 1 205 ? 1.474 9.517 1.004 1.00 54.06 205 HIS A CA 1
ATOM 1586 C C . HIS A 1 205 ? 1.125 10.977 0.640 1.00 54.06 205 HIS A C 1
ATOM 1588 O O . HIS A 1 205 ? -0.005 11.423 0.832 1.00 54.06 205 HIS A O 1
ATOM 1594 N N . HIS A 1 206 ? 2.086 11.736 0.096 1.00 51.94 206 HIS A N 1
ATOM 1595 C CA . HIS A 1 206 ? 1.881 13.119 -0.358 1.00 51.94 206 HIS A CA 1
ATOM 1596 C C . HIS A 1 206 ? 1.470 13.247 -1.833 1.00 51.94 206 HIS A C 1
ATOM 1598 O O . HIS A 1 206 ? 1.152 14.346 -2.279 1.00 51.94 206 HIS A O 1
ATOM 1604 N N . LEU A 1 207 ? 1.526 12.174 -2.632 1.00 51.00 207 LEU A N 1
ATOM 1605 C CA . LEU A 1 207 ? 1.033 12.149 -4.019 1.00 51.00 207 LEU A CA 1
ATOM 1606 C C . LEU A 1 207 ? -0.465 11.848 -3.999 1.00 51.00 207 LEU A C 1
ATOM 1608 O O . LEU A 1 207 ? -0.914 10.731 -4.230 1.00 51.00 207 LEU A O 1
ATOM 1612 N N . ARG A 1 208 ? -1.237 12.873 -3.646 1.00 56.03 208 ARG A N 1
ATOM 1613 C CA . ARG A 1 208 ? -2.686 12.765 -3.521 1.00 56.03 208 ARG A CA 1
ATOM 1614 C C . ARG A 1 208 ? -3.321 12.788 -4.906 1.00 56.03 208 ARG A C 1
ATOM 1616 O O . ARG A 1 208 ? -3.118 13.741 -5.657 1.00 56.03 208 ARG A O 1
ATOM 1623 N N . TYR A 1 209 ? -4.159 11.799 -5.199 1.00 43.53 209 TYR A N 1
ATOM 1624 C CA . TYR A 1 209 ? -5.196 11.974 -6.204 1.00 43.53 209 TYR A CA 1
ATOM 1625 C C . TYR A 1 209 ? -6.184 13.019 -5.673 1.00 43.53 209 TYR A C 1
ATOM 1627 O O . TYR A 1 209 ? -6.950 12.759 -4.746 1.00 43.53 209 TYR A O 1
ATOM 1635 N N . ARG A 1 210 ? -6.108 14.240 -6.202 1.00 44.09 210 ARG A N 1
ATOM 1636 C CA . ARG A 1 210 ? -7.044 15.318 -5.880 1.00 44.09 210 ARG A CA 1
ATOM 1637 C C . ARG A 1 210 ? -8.014 15.406 -7.041 1.00 44.09 210 ARG A C 1
ATOM 1639 O O . ARG A 1 210 ? -7.614 15.869 -8.099 1.00 44.09 210 ARG A O 1
ATOM 1646 N N . SER A 1 211 ? -9.249 14.949 -6.855 1.00 39.91 211 SER A N 1
ATOM 1647 C CA . SER A 1 211 ? -10.272 14.864 -7.911 1.00 39.91 211 SER A CA 1
ATOM 1648 C C . SER A 1 211 ? -10.578 16.196 -8.611 1.00 39.91 211 SER A C 1
ATOM 1650 O O . SER A 1 211 ? -11.165 16.180 -9.690 1.00 39.91 211 SER A O 1
ATOM 1652 N N . ASP A 1 212 ? -10.137 17.336 -8.066 1.00 36.28 212 ASP A N 1
ATOM 1653 C CA . ASP A 1 212 ? -10.273 18.652 -8.687 1.00 36.28 212 ASP A CA 1
ATOM 1654 C C . ASP A 1 212 ? -8.996 19.517 -8.512 1.00 36.28 212 ASP A C 1
ATOM 1656 O O . ASP A 1 212 ? -8.587 19.795 -7.379 1.00 36.28 212 ASP A O 1
ATOM 1660 N N . PRO A 1 213 ? -8.326 19.943 -9.604 1.00 39.81 213 PRO A N 1
ATOM 1661 C CA . PRO A 1 213 ? -7.243 20.926 -9.561 1.00 39.81 213 PRO A CA 1
ATOM 1662 C C . PRO A 1 213 ? -7.723 22.393 -9.544 1.00 39.81 213 PRO A C 1
ATOM 1664 O O . PRO A 1 213 ? -6.895 23.286 -9.374 1.00 39.81 213 PRO A O 1
ATOM 1667 N N . SER A 1 214 ? -9.023 22.658 -9.721 1.00 34.94 214 SER A N 1
ATOM 1668 C CA . SER A 1 214 ? -9.621 23.999 -9.841 1.00 34.94 214 SER A CA 1
ATOM 1669 C C . SER A 1 214 ? -10.421 24.470 -8.619 1.00 34.94 214 SER A C 1
ATOM 1671 O O . SER A 1 214 ? -10.721 25.658 -8.512 1.00 34.94 214 SER A O 1
ATOM 1673 N N . SER A 1 215 ? -10.693 23.600 -7.644 1.00 36.59 215 SER A N 1
ATOM 1674 C CA . SER A 1 215 ? -11.442 23.954 -6.435 1.00 36.59 215 SER A CA 1
ATOM 1675 C C . SER A 1 215 ? -10.570 24.649 -5.381 1.00 36.59 215 SER A C 1
ATOM 1677 O O . SER A 1 215 ? -10.246 24.091 -4.328 1.00 36.59 215 SER A O 1
ATOM 1679 N N . ALA A 1 216 ? -10.237 25.913 -5.631 1.00 37.72 216 ALA A N 1
ATOM 1680 C CA . ALA A 1 216 ? -10.288 26.908 -4.569 1.00 37.72 216 ALA A CA 1
ATOM 1681 C C . ALA A 1 216 ? -11.754 27.372 -4.457 1.00 37.72 216 ALA A C 1
ATOM 1683 O O . ALA A 1 216 ? -12.140 28.390 -5.016 1.00 37.72 216 ALA A O 1
ATOM 1684 N N . SER A 1 217 ? -12.546 26.583 -3.724 1.00 29.70 217 SER A N 1
ATOM 1685 C CA . SER A 1 217 ? -13.921 26.835 -3.253 1.00 29.70 217 SER A CA 1
ATOM 1686 C C . SER A 1 217 ? -15.115 26.778 -4.232 1.00 29.70 217 SER A C 1
ATOM 1688 O O . SER A 1 217 ? -15.034 27.132 -5.401 1.00 29.70 217 SER A O 1
ATOM 1690 N N . GLU A 1 218 ? -16.227 26.348 -3.615 1.00 28.14 218 GLU A N 1
ATOM 1691 C CA . GLU A 1 218 ? -17.657 26.434 -3.958 1.00 28.14 218 GLU A CA 1
ATOM 1692 C C . GLU A 1 218 ? -18.280 25.443 -4.966 1.00 28.14 218 GLU A C 1
ATOM 1694 O O . GLU A 1 218 ? -18.566 25.732 -6.121 1.00 28.14 218 GLU A O 1
ATOM 1699 N N . SER A 1 219 ? -18.701 24.311 -4.385 1.00 27.23 219 SER A N 1
ATOM 1700 C CA . SER A 1 219 ? -19.935 23.564 -4.685 1.00 27.23 219 SER A CA 1
ATOM 1701 C C . SER A 1 219 ? -19.986 22.634 -5.911 1.00 27.23 219 SER A C 1
ATOM 1703 O O . SER A 1 219 ? -20.378 23.009 -7.007 1.00 27.23 219 SER A O 1
ATOM 1705 N N . GLY A 1 220 ? -19.787 21.339 -5.624 1.00 27.30 220 GLY A N 1
ATOM 1706 C CA . GLY A 1 220 ? -20.659 20.278 -6.138 1.00 27.30 220 GLY A CA 1
ATOM 1707 C C . GLY A 1 220 ? -20.124 19.414 -7.278 1.00 27.30 220 GLY A C 1
ATOM 1708 O O . GLY A 1 220 ? -20.482 19.627 -8.428 1.00 27.30 220 GLY A O 1
ATOM 1709 N N . LEU A 1 221 ? -19.388 18.355 -6.924 1.00 26.91 221 LEU A N 1
ATOM 1710 C CA . LEU A 1 221 ? -19.705 16.944 -7.212 1.00 26.91 221 LEU A CA 1
ATOM 1711 C C . LEU A 1 221 ? -18.621 16.090 -6.526 1.00 26.91 221 LEU A C 1
ATOM 1713 O O . LEU A 1 221 ? -17.443 16.231 -6.836 1.00 26.91 221 LEU A O 1
ATOM 1717 N N . TRP A 1 222 ? -19.060 15.222 -5.604 1.00 34.50 222 TRP A N 1
ATOM 1718 C CA . TRP A 1 222 ? -18.324 14.477 -4.558 1.00 34.50 222 TRP A CA 1
ATOM 1719 C C . TRP A 1 222 ? -18.122 15.234 -3.229 1.00 34.50 222 TRP A C 1
ATOM 1721 O O . TRP A 1 222 ? -17.736 16.403 -3.237 1.00 34.50 222 TRP A O 1
ATOM 1731 N N . PRO A 1 223 ? -18.428 14.602 -2.073 1.00 27.38 223 PRO A N 1
ATOM 1732 C CA . PRO A 1 223 ? -18.297 15.243 -0.773 1.00 27.38 223 PRO A CA 1
ATOM 1733 C C . PRO A 1 223 ? -16.823 15.509 -0.475 1.00 27.38 223 PRO A C 1
ATOM 1735 O O . PRO A 1 223 ? -15.958 14.692 -0.787 1.00 27.38 223 PRO A O 1
ATOM 1738 N N . ASP A 1 224 ? -16.573 16.647 0.157 1.00 34.88 224 ASP A N 1
ATOM 1739 C CA . ASP A 1 224 ? -15.301 17.089 0.715 1.00 34.88 224 ASP A CA 1
ATOM 1740 C C . ASP A 1 224 ? -14.711 16.051 1.696 1.00 34.88 224 ASP A C 1
ATOM 1742 O O . ASP A 1 224 ? -14.847 16.150 2.909 1.00 34.88 224 ASP A O 1
ATOM 1746 N N . ARG A 1 225 ? -14.110 14.981 1.163 1.00 38.56 225 ARG A N 1
ATOM 1747 C CA . ARG A 1 225 ? -13.386 13.941 1.920 1.00 38.56 225 ARG A CA 1
ATOM 1748 C C . ARG A 1 225 ? -11.880 13.986 1.669 1.00 38.56 225 ARG A C 1
ATOM 1750 O O . ARG A 1 225 ? -11.139 13.135 2.151 1.00 38.56 225 ARG A O 1
ATOM 1757 N N . SER A 1 226 ? -11.406 15.001 0.942 1.00 39.22 226 SER A N 1
ATOM 1758 C CA . SER A 1 226 ? -9.970 15.234 0.737 1.00 39.22 226 SER A CA 1
ATOM 1759 C C . SER A 1 226 ? -9.264 15.744 2.004 1.00 39.22 226 SER A C 1
ATOM 1761 O O . SER A 1 226 ? -8.043 15.610 2.122 1.00 39.22 226 SER A O 1
ATOM 1763 N N . ALA A 1 227 ? -10.035 16.272 2.964 1.00 38.81 227 ALA A N 1
ATOM 1764 C CA . ALA A 1 227 ? -9.570 16.732 4.273 1.00 38.81 227 ALA A CA 1
ATOM 1765 C C . ALA A 1 227 ? -9.299 15.589 5.274 1.00 38.81 227 ALA A C 1
ATOM 1767 O O . ALA A 1 227 ? -8.655 15.806 6.293 1.00 38.81 227 ALA A O 1
ATOM 1768 N N . ASP A 1 228 ? -9.736 14.365 4.968 1.00 51.69 228 ASP A N 1
ATOM 1769 C CA . ASP A 1 228 ? -9.768 13.250 5.921 1.00 51.69 228 ASP A CA 1
ATOM 1770 C C . ASP A 1 228 ? -8.663 12.200 5.727 1.00 51.69 228 ASP A C 1
ATOM 1772 O O . ASP A 1 228 ? -8.623 11.205 6.462 1.00 51.69 228 ASP A O 1
ATOM 1776 N N . HIS A 1 229 ? -7.789 12.406 4.736 1.00 61.12 229 HIS A N 1
ATOM 1777 C CA . HIS A 1 229 ? -6.663 11.529 4.429 1.00 61.12 229 HIS A CA 1
ATOM 1778 C C . HIS A 1 229 ? -5.535 11.748 5.436 1.00 61.12 229 HIS A C 1
ATOM 1780 O O . HIS A 1 229 ? -4.803 12.739 5.367 1.00 61.12 229 HIS A O 1
ATOM 1786 N N . GLN A 1 230 ? -5.312 10.754 6.288 1.00 64.38 230 GLN A N 1
ATOM 1787 C CA . GLN A 1 230 ? -4.154 10.697 7.172 1.00 64.38 230 GLN A CA 1
ATOM 1788 C C . GLN A 1 230 ? -3.142 9.663 6.653 1.00 64.38 230 GLN A C 1
ATOM 1790 O O . GLN A 1 230 ? -3.511 8.632 6.086 1.00 64.38 230 GLN A O 1
ATOM 1795 N N . GLY A 1 231 ? -1.854 9.959 6.800 1.00 75.62 231 GLY A N 1
ATOM 1796 C CA . GLY A 1 231 ? -0.752 9.054 6.486 1.00 75.62 231 GLY A CA 1
ATOM 1797 C C . GLY A 1 231 ? 0.115 8.847 7.720 1.00 75.62 231 GLY A C 1
ATOM 1798 O O . GLY A 1 231 ? 0.470 9.815 8.390 1.00 75.62 231 GLY A O 1
ATOM 1799 N N . LEU A 1 232 ? 0.464 7.596 8.013 1.00 74.00 232 LEU A N 1
ATOM 1800 C CA . LEU A 1 232 ? 1.346 7.234 9.119 1.00 74.00 232 LEU A CA 1
ATOM 1801 C C . LEU A 1 232 ? 2.404 6.257 8.615 1.00 74.00 232 LEU A C 1
ATOM 1803 O O . LEU A 1 232 ? 2.094 5.175 8.129 1.00 74.00 232 LEU A O 1
ATOM 1807 N N . THR A 1 233 ? 3.675 6.612 8.750 1.00 77.00 233 THR A N 1
ATOM 1808 C CA . THR A 1 233 ? 4.772 5.698 8.427 1.00 77.00 233 THR A CA 1
ATOM 1809 C C . THR A 1 233 ? 5.321 5.065 9.686 1.00 77.00 233 THR A C 1
ATOM 1811 O O . THR A 1 233 ? 5.510 5.734 10.702 1.00 77.00 233 THR A O 1
ATOM 1814 N N . ALA A 1 234 ? 5.600 3.771 9.608 1.00 63.38 234 ALA A N 1
ATOM 1815 C CA . ALA A 1 234 ? 6.355 3.055 10.614 1.00 63.38 234 ALA A CA 1
ATOM 1816 C C . ALA A 1 234 ? 7.845 3.049 10.240 1.00 63.38 234 ALA A C 1
ATOM 1818 O O . ALA A 1 234 ? 8.187 3.024 9.052 1.00 63.38 234 ALA A O 1
ATOM 1819 N N . PRO A 1 235 ? 8.760 3.071 11.220 1.00 58.75 235 PRO A N 1
ATOM 1820 C CA . PRO A 1 235 ? 10.180 3.067 10.921 1.00 58.75 235 PRO A CA 1
ATOM 1821 C C . PRO A 1 235 ? 10.589 1.765 10.239 1.00 58.75 235 PRO A C 1
ATOM 1823 O O . PRO A 1 235 ? 10.145 0.670 10.598 1.00 58.75 235 PRO A O 1
ATOM 1826 N N . ASN A 1 236 ? 11.496 1.882 9.273 1.00 63.12 236 ASN A N 1
ATOM 1827 C CA . ASN A 1 236 ? 12.095 0.713 8.651 1.00 63.12 236 ASN A CA 1
ATOM 1828 C C . ASN A 1 236 ? 12.857 -0.111 9.692 1.00 63.12 236 ASN A C 1
ATOM 1830 O O . ASN A 1 236 ? 13.609 0.424 10.508 1.00 63.12 236 ASN A O 1
ATOM 1834 N N . SER A 1 237 ? 12.687 -1.435 9.650 1.00 52.56 237 SER A N 1
ATOM 1835 C CA . SER A 1 237 ? 13.394 -2.331 10.563 1.00 52.56 237 SER A CA 1
ATOM 1836 C C . SER A 1 237 ? 14.904 -2.155 10.398 1.00 52.56 237 SER A C 1
ATOM 1838 O O . SER A 1 237 ? 15.477 -2.532 9.371 1.00 52.56 237 SER A O 1
ATOM 1840 N N . VAL A 1 238 ? 15.571 -1.616 11.419 1.00 41.94 238 VAL A N 1
ATOM 1841 C CA . VAL A 1 238 ? 17.032 -1.558 11.454 1.00 41.94 238 VAL A CA 1
ATOM 1842 C C . VAL A 1 238 ? 17.529 -2.988 11.626 1.00 41.94 238 VAL A C 1
ATOM 1844 O O . VAL A 1 238 ? 17.398 -3.577 12.697 1.00 41.94 238 VAL A O 1
ATOM 1847 N N . LYS A 1 239 ? 18.076 -3.586 10.563 1.00 39.62 239 LYS A N 1
ATOM 1848 C CA . LYS A 1 239 ? 18.752 -4.881 10.681 1.00 39.62 239 LYS A CA 1
ATOM 1849 C C . LYS A 1 239 ? 20.008 -4.677 11.539 1.00 39.62 239 LYS A C 1
ATOM 1851 O O . LYS A 1 239 ? 20.901 -3.950 11.099 1.00 39.62 239 LYS A O 1
ATOM 1856 N N . PRO A 1 240 ? 20.157 -5.332 12.707 1.00 29.86 240 PRO A N 1
ATOM 1857 C CA . PRO A 1 240 ? 21.483 -5.468 13.284 1.00 29.86 240 PRO A CA 1
ATOM 1858 C C . PRO A 1 240 ? 22.346 -6.218 12.263 1.00 29.86 240 PRO A C 1
ATOM 186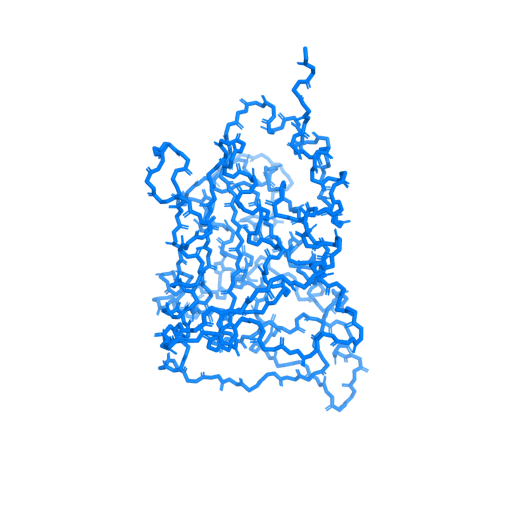0 O O . PRO A 1 240 ? 21.880 -7.189 11.661 1.00 29.86 240 PRO A O 1
ATOM 1863 N N . LYS A 1 241 ? 23.596 -5.779 12.056 1.00 33.94 241 LYS A N 1
ATOM 1864 C CA . LYS A 1 241 ? 24.537 -6.322 11.048 1.00 33.94 241 LYS A CA 1
ATOM 1865 C C . LYS A 1 241 ? 24.699 -7.860 11.069 1.00 33.94 241 LYS A C 1
ATOM 1867 O O . LYS A 1 241 ? 25.235 -8.410 10.118 1.00 33.94 241 LYS A O 1
ATOM 1872 N N . ALA A 1 242 ? 24.214 -8.553 12.103 1.00 32.19 242 ALA A N 1
ATOM 1873 C CA . ALA A 1 242 ? 24.294 -10.002 12.279 1.00 32.19 242 ALA A CA 1
ATOM 1874 C C . ALA A 1 242 ? 23.058 -10.816 11.817 1.00 32.19 242 ALA A C 1
ATOM 1876 O O . ALA A 1 242 ? 23.121 -12.041 11.808 1.00 32.19 242 ALA A O 1
ATOM 1877 N N . ALA A 1 243 ? 21.938 -10.200 11.420 1.00 36.09 243 ALA A N 1
ATOM 1878 C CA . ALA A 1 243 ? 20.708 -10.932 11.078 1.00 36.09 243 ALA A CA 1
ATOM 1879 C C . ALA A 1 243 ? 20.488 -11.073 9.557 1.00 36.09 243 ALA A C 1
ATOM 1881 O O . ALA A 1 243 ? 19.443 -10.708 9.018 1.00 36.09 243 ALA A O 1
ATOM 1882 N N . GLN A 1 244 ? 21.477 -11.620 8.845 1.00 34.97 244 GLN A N 1
ATOM 1883 C CA . GLN A 1 244 ? 21.254 -12.277 7.551 1.00 34.97 244 GLN A CA 1
ATOM 1884 C C . GLN A 1 244 ? 21.015 -13.774 7.788 1.00 34.97 244 GLN A C 1
ATOM 1886 O O . GLN A 1 244 ? 21.838 -14.611 7.438 1.00 34.97 244 GLN A O 1
ATOM 1891 N N . SER A 1 245 ? 19.904 -14.150 8.418 1.00 37.00 245 SER A N 1
ATOM 1892 C CA . SER A 1 245 ? 19.545 -15.569 8.497 1.00 37.00 245 SER A CA 1
ATOM 1893 C C . SER A 1 245 ? 18.033 -15.771 8.572 1.00 37.00 245 SER A C 1
ATOM 1895 O O . SER A 1 245 ? 17.392 -15.552 9.588 1.00 37.00 245 SER A O 1
ATOM 1897 N N . GLY A 1 246 ? 17.454 -16.153 7.432 1.00 35.94 246 GLY A N 1
ATOM 1898 C CA . GLY A 1 246 ? 16.563 -17.311 7.265 1.00 35.94 246 GLY A CA 1
ATOM 1899 C C . GLY A 1 246 ? 15.291 -17.512 8.102 1.00 35.94 246 GLY A C 1
ATOM 1900 O O . GLY A 1 246 ? 14.598 -18.485 7.826 1.00 35.94 246 GLY A O 1
ATOM 1901 N N . TRP A 1 247 ? 14.929 -16.675 9.075 1.00 35.28 247 TRP A N 1
ATOM 1902 C CA . TRP A 1 247 ? 13.827 -17.013 9.993 1.00 35.28 247 TRP A CA 1
ATOM 1903 C C . TRP A 1 247 ? 12.449 -17.102 9.317 1.00 35.28 247 TRP A C 1
ATOM 1905 O O . TRP A 1 247 ? 11.669 -17.985 9.663 1.00 35.28 247 TRP A O 1
ATOM 1915 N N . MET A 1 248 ? 12.189 -16.291 8.286 1.00 35.97 248 MET A N 1
ATOM 1916 C CA . MET A 1 248 ? 10.954 -16.362 7.483 1.00 35.97 248 MET A CA 1
ATOM 1917 C C . MET A 1 248 ? 11.024 -17.346 6.298 1.00 35.97 248 MET A C 1
ATOM 1919 O O . MET A 1 248 ? 10.057 -17.489 5.567 1.00 35.97 248 MET A O 1
ATOM 1923 N N . ARG A 1 249 ? 12.127 -18.094 6.119 1.00 33.00 249 ARG A N 1
ATOM 1924 C CA . ARG A 1 249 ? 12.244 -19.150 5.085 1.00 33.00 249 ARG A CA 1
ATOM 1925 C C . ARG A 1 249 ? 11.702 -20.515 5.535 1.00 33.00 249 ARG A C 1
ATOM 1927 O O . ARG A 1 249 ? 12.058 -21.544 4.956 1.00 33.00 249 ARG A O 1
ATOM 1934 N N . ARG A 1 250 ? 10.886 -20.580 6.588 1.00 32.03 250 ARG A N 1
ATOM 1935 C CA . ARG A 1 250 ? 10.384 -21.863 7.097 1.00 32.03 250 ARG A CA 1
ATOM 1936 C C . ARG A 1 250 ? 9.146 -22.311 6.320 1.00 32.03 250 ARG A C 1
ATOM 1938 O O . ARG A 1 250 ? 8.027 -21.937 6.645 1.00 32.03 250 ARG A O 1
ATOM 1945 N N . LYS A 1 251 ? 9.371 -23.168 5.318 1.00 31.66 251 LYS A N 1
ATOM 1946 C CA . LYS A 1 251 ? 8.355 -24.103 4.806 1.00 31.66 251 LYS A CA 1
ATOM 1947 C C . LYS A 1 251 ? 7.876 -25.011 5.955 1.00 31.66 251 LYS A C 1
ATOM 1949 O O . LYS A 1 251 ? 8.718 -25.448 6.745 1.00 31.66 251 LYS A O 1
ATOM 1954 N N . PRO A 1 252 ? 6.584 -25.368 6.039 1.00 31.86 252 PRO A N 1
ATOM 1955 C CA . PRO A 1 252 ? 6.108 -26.331 7.018 1.00 31.86 252 PRO A CA 1
ATOM 1956 C C . PRO A 1 252 ? 6.414 -27.747 6.516 1.00 31.86 252 PRO A C 1
ATOM 1958 O O . PRO A 1 252 ? 5.597 -28.386 5.866 1.00 31.86 252 PRO A O 1
ATOM 1961 N N . ALA A 1 253 ? 7.619 -28.242 6.788 1.00 32.03 253 ALA A N 1
ATOM 1962 C CA . ALA A 1 253 ? 7.896 -29.674 6.786 1.00 32.03 253 ALA A CA 1
ATOM 1963 C C . ALA A 1 253 ? 9.102 -29.961 7.686 1.00 32.03 253 ALA A C 1
ATOM 1965 O O . ALA A 1 253 ? 10.202 -29.481 7.425 1.00 32.03 253 ALA A O 1
ATOM 1966 N N . ARG A 1 254 ? 8.866 -30.806 8.699 1.00 29.47 254 ARG A N 1
ATOM 1967 C CA . ARG A 1 254 ? 9.787 -31.317 9.734 1.00 29.47 254 ARG A CA 1
ATOM 1968 C C . ARG A 1 254 ? 9.954 -30.434 10.972 1.00 29.47 254 ARG A C 1
ATOM 1970 O O . ARG A 1 254 ? 10.882 -29.647 11.118 1.00 29.47 254 ARG A O 1
ATOM 1977 N N . THR A 1 255 ? 9.058 -30.674 11.920 1.00 30.39 255 THR A N 1
ATOM 1978 C CA . THR A 1 255 ? 9.284 -30.484 13.352 1.00 30.39 255 THR A CA 1
ATOM 1979 C C . THR A 1 255 ? 10.429 -31.373 13.845 1.00 30.39 255 THR A C 1
ATOM 1981 O O . THR A 1 255 ? 10.371 -32.593 13.713 1.00 30.39 255 THR A O 1
ATOM 1984 N N . SER A 1 256 ? 11.411 -30.768 14.505 1.00 24.78 256 SER A N 1
ATOM 1985 C CA . SER A 1 256 ? 12.115 -31.381 15.632 1.00 24.78 256 SER A CA 1
ATOM 1986 C C . SER A 1 256 ? 12.374 -30.289 16.665 1.00 24.78 256 SER A C 1
ATOM 1988 O O . SER A 1 256 ? 12.988 -29.265 16.364 1.00 24.78 256 SER A O 1
ATOM 1990 N N . SER A 1 257 ? 11.834 -30.497 17.860 1.00 34.34 257 SER A N 1
ATOM 1991 C CA . SER A 1 257 ? 12.000 -29.680 19.059 1.00 34.34 257 SER A CA 1
ATOM 1992 C C . SER A 1 257 ? 13.472 -29.376 19.346 1.00 34.34 257 SER A C 1
ATOM 1994 O O . SER A 1 257 ? 14.255 -30.306 19.525 1.00 34.34 257 SER A O 1
ATOM 1996 N N . ILE A 1 258 ? 13.834 -28.094 19.453 1.00 28.02 258 ILE A N 1
ATOM 1997 C CA . ILE A 1 258 ? 15.075 -27.668 20.112 1.00 28.02 258 ILE A CA 1
ATOM 1998 C C . ILE A 1 258 ? 14.745 -26.556 21.110 1.00 28.02 258 ILE A C 1
ATOM 2000 O O . ILE A 1 258 ? 14.082 -25.568 20.795 1.00 28.02 258 ILE A O 1
ATOM 2004 N N . SER A 1 259 ? 15.195 -26.817 22.329 1.00 27.62 259 SER A N 1
ATOM 2005 C CA . SER A 1 259 ? 15.072 -26.091 23.583 1.00 27.62 259 SER A CA 1
ATOM 2006 C C . SER A 1 259 ? 15.803 -24.744 23.618 1.00 27.62 259 SER A C 1
ATOM 2008 O O . SER A 1 259 ? 16.871 -24.595 23.033 1.00 27.62 259 SER A O 1
ATOM 2010 N N . SER A 1 260 ? 15.225 -23.820 24.393 1.00 38.06 260 SER A N 1
ATOM 2011 C CA . SER A 1 260 ? 15.849 -22.744 25.189 1.00 38.06 260 SER A CA 1
ATOM 2012 C C . SER A 1 260 ? 17.172 -22.132 24.695 1.00 38.06 260 SER A C 1
ATOM 2014 O O . SER A 1 260 ? 18.245 -22.696 24.901 1.00 38.06 260 SER A O 1
ATOM 2016 N N . GLY A 1 261 ? 17.107 -20.893 24.198 1.00 27.70 261 GLY A N 1
ATOM 2017 C CA . GLY A 1 261 ? 18.289 -20.054 23.990 1.00 27.70 261 GLY A CA 1
ATOM 2018 C C . GLY A 1 261 ? 17.945 -18.642 23.514 1.00 27.70 261 GLY A C 1
ATOM 2019 O O . GLY A 1 261 ? 17.779 -18.422 22.322 1.00 27.70 261 GLY A O 1
ATOM 2020 N N . SER A 1 262 ? 17.831 -17.708 24.465 1.00 31.50 262 SER A N 1
ATOM 2021 C CA . SER A 1 262 ? 17.928 -16.240 24.316 1.00 31.50 262 SER A CA 1
ATOM 2022 C C . SER A 1 262 ? 17.328 -15.587 23.054 1.00 31.50 262 SER A C 1
ATOM 2024 O O . SER A 1 262 ? 18.013 -15.350 22.059 1.00 31.50 262 SER A O 1
ATOM 2026 N N . THR A 1 263 ? 16.069 -15.165 23.155 1.00 30.14 263 THR A N 1
ATOM 2027 C CA . THR A 1 263 ? 15.432 -14.186 22.263 1.00 30.14 263 THR A CA 1
ATOM 2028 C C . THR A 1 263 ? 16.029 -12.783 22.494 1.00 30.14 263 THR A C 1
ATOM 2030 O O . THR A 1 263 ? 16.076 -12.331 23.641 1.00 30.14 263 THR A O 1
ATOM 2033 N N . PRO A 1 264 ? 16.469 -12.042 21.457 1.00 31.56 264 PRO A N 1
ATOM 2034 C CA . PRO A 1 264 ? 16.912 -10.655 21.614 1.00 31.56 264 PRO A CA 1
ATOM 2035 C C . PRO A 1 264 ? 15.753 -9.746 22.060 1.00 31.56 264 PRO A C 1
ATOM 2037 O O . PRO A 1 264 ? 14.691 -9.753 21.435 1.00 31.56 264 PRO A O 1
ATOM 2040 N N . ARG A 1 265 ? 15.976 -8.920 23.097 1.00 30.64 265 ARG A N 1
ATOM 2041 C CA . ARG A 1 265 ? 14.991 -8.019 23.752 1.00 30.64 265 ARG A CA 1
ATOM 2042 C C . ARG A 1 265 ? 14.189 -7.093 22.818 1.00 30.64 265 ARG A C 1
ATOM 2044 O O . ARG A 1 265 ? 13.164 -6.570 23.238 1.00 30.64 265 ARG A O 1
ATOM 2051 N N . MET A 1 266 ? 14.618 -6.889 21.572 1.00 30.03 266 MET A N 1
ATOM 2052 C CA . MET A 1 266 ? 13.910 -6.038 20.605 1.00 30.03 266 MET A CA 1
ATOM 2053 C C . MET A 1 266 ? 12.638 -6.691 20.042 1.00 30.03 266 MET A C 1
ATOM 2055 O O . MET A 1 266 ? 11.679 -5.990 19.746 1.00 30.03 266 MET A O 1
ATOM 2059 N N . LEU A 1 267 ? 12.592 -8.024 19.928 1.00 31.61 267 LEU A N 1
ATOM 2060 C CA . LEU A 1 267 ? 11.430 -8.731 19.369 1.00 31.61 267 LEU A CA 1
ATOM 2061 C C . LEU A 1 267 ? 10.303 -8.917 20.391 1.00 31.61 267 LEU A C 1
ATOM 2063 O O . LEU A 1 267 ? 9.136 -8.944 20.015 1.00 31.61 267 LEU A O 1
ATOM 2067 N N . THR A 1 268 ? 10.631 -8.980 21.682 1.00 33.34 268 THR A N 1
ATOM 2068 C CA . THR A 1 268 ? 9.631 -9.110 22.749 1.00 33.34 268 THR A CA 1
ATOM 2069 C C . THR A 1 268 ? 8.787 -7.842 22.891 1.00 33.34 268 THR A C 1
ATOM 2071 O O . THR A 1 268 ? 7.584 -7.951 23.085 1.00 33.34 268 THR A O 1
ATOM 2074 N N . SER A 1 269 ? 9.376 -6.656 22.693 1.00 34.38 269 SER A N 1
ATOM 2075 C CA . SER A 1 269 ? 8.661 -5.362 22.699 1.00 34.38 269 SER A CA 1
ATOM 2076 C C . SER A 1 269 ? 7.722 -5.179 21.493 1.00 34.38 269 SER A C 1
ATOM 2078 O O . SER A 1 269 ? 6.682 -4.532 21.584 1.00 34.38 269 SER A O 1
ATOM 2080 N N . ILE A 1 270 ? 8.061 -5.793 20.356 1.00 38.69 270 ILE A N 1
ATOM 2081 C CA . ILE A 1 270 ? 7.289 -5.698 19.109 1.00 38.69 270 ILE A CA 1
ATOM 2082 C C . ILE A 1 270 ? 6.084 -6.657 19.104 1.00 38.69 270 ILE A C 1
ATOM 2084 O O . ILE A 1 270 ? 5.084 -6.356 18.453 1.00 38.69 270 ILE A O 1
ATOM 2088 N N . ALA A 1 271 ? 6.153 -7.774 19.836 1.00 34.78 271 ALA A N 1
ATOM 2089 C CA . ALA A 1 271 ? 5.127 -8.824 19.848 1.00 34.78 271 ALA A CA 1
ATOM 2090 C C . ALA A 1 271 ? 4.167 -8.797 21.057 1.00 34.78 271 ALA A C 1
ATOM 2092 O O . ALA A 1 271 ? 3.140 -9.468 21.007 1.00 34.78 271 ALA A O 1
ATOM 2093 N N . SER A 1 272 ? 4.491 -8.061 22.128 1.00 33.06 272 SER A N 1
ATOM 2094 C CA . SER A 1 272 ? 3.601 -7.849 23.291 1.00 33.06 272 SER A CA 1
ATOM 2095 C C . SER A 1 272 ? 2.896 -6.499 23.251 1.00 33.06 272 SER A C 1
ATOM 2097 O O . SER A 1 272 ? 3.111 -5.744 22.277 1.00 33.06 272 SER A O 1
#

Foldseek 3Di:
DPPPQLVNLCVVLQFFDDKPDPVLVSVVVVVHAAEEEEEDELPDLFDDPQVVSLLLVLLSSVVSVHAYEYEYELPLNQLDALQPPQADDDGDDSVSRVNSSVSVCVVSVVSFAQPPPPRHYHYHYLCVPVVPDDPVCLCVQQVVQFDPVLLCPQPRQVSQCPDPVHHDDPSNSCSLSSLQVVQVVCCVPPVHQEYEEAPSCPSSLPSHRDSDPPPPDDDDDDDPSVVRHMYTYTYGDDDDPPPPDDPRVDDPDDDDDDDDDDDPPSVVSSPD

InterPro domains:
  IPR001412 Aminoacyl-tRNA synthetase, class I, conserved site [PS00178] (42-52)
  IPR002305 Aminoacyl-tRNA synthetase, class Ic [PF00579] (31-204)
  IPR002307 Tyrosine-tRNA ligase [PR01040] (46-68)
  IPR002307 Tyrosine-tRNA ligase [PR01040] (167-182)
  IPR002307 Tyrosine-tRNA ligase [PR01040] (188-210)
  IPR002307 Tyrosine-tRNA ligase [TIGR00234] (2-203)
  IPR002307 Tyrosine-tRNA ligase [cd00805] (34-205)
  IPR014729 Rossmann-like alpha/beta/alpha sandwich fold [G3DSA:3.40.50.620] (1-210)
  IPR024088 Tyrosine-tRNA ligase, bacterial-type [PTHR11766] (3-204)

Organism: Enterobacter agglomerans (NCBI:txid549)

Secondary structure (DSSP, 8-state):
-----HHHHHHHTT--SEES-HHHHHHHHHH---EEEEEE--SSSS--HHHHHHHHHHHHHHHTT-EEEEEE-TTHHHH---TT-SSPPPPPPHHHHHHHHHHHHHHHGGGS-SSSSTT--EEEETHHHHTT--HHHIIIIIGGG--HHHHHTSHHHHHHHT-TTSPPPHHHHHHHHHHHHHHHHHHHHH-EEEEEEEGGGHHHHT----S-SS-SS---SS-S-GGG-EEEEEPP----TT--S-TT---S------------HHHHHHH-

Sequence (272 aa):
MTSSNLIQQLQERGLIAQVTDEDALTEKLAQGPISLYCGFDPTADSLHLGHLVPLLCLKRFQDAGHKPVALVGGATGLIGDPSFKAAERKLNTSETVNEWVEKIRQQVAPFLDFDCGSNSAIAANNYDWFGGMNVLTFLRDIGKHFSVNQMINKEAVKQRLNRDDQGISFTEFSYNLLQGYDFACLNELHGVSLQIGGSDQWGQHHLRYRSDPSSASESGLWPDRSADHQGLTAPNSVKPKAAQSGWMRRKPARTSSISSGSTPRMLTSIAS